Protein 1JG7 (pdb70)

GO terms:
  GO:0033821 DNA beta-glucosyltransferase activity (F, IDA)

Solvent-accessible surface area: 16099 Å² total; per-residue (Å²): 117,52,0,0,0,0,5,0,6,54,57,4,105,55,36,147,56,78,31,2,0,29,0,0,24,6,40,74,4,0,46,65,12,58,34,86,9,19,1,1,4,47,162,103,39,133,61,10,78,17,22,143,94,35,78,6,61,101,14,68,45,0,0,0,1,3,5,44,10,84,28,166,68,56,156,42,57,98,11,3,0,27,0,0,65,10,0,21,130,9,157,58,44,0,7,0,0,0,14,25,24,100,31,35,2,38,33,0,44,72,67,0,102,98,97,99,15,22,181,99,30,75,88,149,71,0,54,4,148,12,48,0,11,0,0,1,4,0,100,78,30,73,35,1,99,67,36,7,161,208,24,140,30,16,113,60,56,48,82,6,26,2,16,29,2,23,1,2,9,101,121,27,126,42,26,121,127,50,175,52,74,19,12,0,0,3,12,20,43,27,42,78,25,110,12,9,51,48,0,7,62,1,2,0,48,18,85,33,72,5,13,0,6,11,76,3,108,86,143,39,7,169,53,119,158,72,101,72,106,140,31,11,91,46,74,32,102,47,51,9,69,95,20,14,100,42,7,2,53,0,17,0,2,2,0,1,5,4,141,64,7,28,59,13,3,65,16,24,40,0,15,14,3,1,1,0,7,0,0,0,1,0,3,41,62,3,6,59,143,42,178,14,4,144,30,68,83,0,9,0,89,61,68,69,66,0,35,75,36,0,73,71,3,110,165,33,71,121,32,31,119,77,0,14,70,62,0,31,67,45,0,62,119,18,88,89,106,57,66,115,16,32,87,43,6,60,148,1,0,63,73

Radius of gyration: 20.92 Å; Cα contacts (8 Å, |Δi|>4): 669; chains: 1; bounding box: 44×54×53 Å

InterPro domains:
  IPR015281 DNA beta-glucosyltransferase, bacteriophage [PF09198] (1-166)

Secondary structure (DSSP, 8-state):
--EEEEESSS---SSSSHHHHHHHHHHHHHHHTT--EEEEESS--SSEEEGGGS-GGG-SEEEEE-------TTS--HHHHHHHHHHHH--S-EEEEE--TT-----SHHHHTTSTTGGG--HHHH---S-EEEEES-SS-HHHHHHTTT-SSEEEEEE--GGGHHHHSTT--PPPP----EEEEEE---GGGTTHHHHHHHHSS-SS-EEEESS--GGG---TTS--SS--EEEE---GGGHHHHHTTEEEEEE---GGGTTT---HHHHHHHTSSSEEEEEGGG-TT--S-S-GGGEE-SHHHHHHHHHHHHH-HHHHHHHHHHHHHHHHHHHTTHHHHHHHHHHHTT-

B-factor: mean 22.82, std 8.62, range [10.62, 59.97]

Sequence (351 aa):
MKIAIINMGNNVINFKTVPSSETIYLFKVISEMGLNVDIISLKNGVYTKSFDEVDVNDYDRLIVVNSSINFFGGKPNLAILSAQKFMAKYKSKIYYLFTDIRLPFSQSWPNVKNRPWAYLYTEEELLIKSPIKVISQGINLDIAKAAHKKVDNVIEFEYFPIEQYKIHMNDFQLSKPTKKTLDVIYGGSFRSGQRESKMVEFLFDTGLNIEFFGNAREKQFKNPKYPWTKAPVFTGKIPMNMVSEKNSQAIAALIIGDKNYNDNFITLRVWETMASDAVMLIDEEFDTKHRIINDARFYVNNRAELIDRVNELKHSDVLRKEMLSIQHDILNKTRAKKAEWQDAFKKAIDL

Organism: Enterobacteria phage T4 (NCBI:txid10665)

Structure (mmCIF, N/CA/C/O backbone):
data_1JG7
#
_entry.id   1JG7
#
_cell.length_a   69.922
_cell.length_b   102.922
_cell.length_c   54.872
_cell.angle_alpha   90.00
_cell.angle_beta   90.00
_cell.angle_gamma   90.00
#
_symmetry.space_group_name_H-M   'P 21 21 21'
#
loop_
_entity.id
_entity.type
_entity.pdbx_description
1 polymer 'DNA BETA-GLUCOSYLTRANSFERASE'
2 non-polymer 'MANGANESE (II) ION'
3 non-polymer "URIDINE-5'-DIPHOSPHATE"
4 water water
#
loop_
_atom_site.group_PDB
_atom_site.id
_atom_site.type_symbol
_atom_site.label_atom_id
_atom_site.label_alt_id
_atom_site.label_comp_id
_atom_site.label_asym_id
_atom_site.label_entity_id
_atom_site.label_seq_id
_atom_site.pdbx_PDB_ins_code
_atom_site.Cartn_x
_atom_site.Cartn_y
_atom_site.Cartn_z
_atom_site.occupancy
_atom_site.B_iso_or_equiv
_atom_site.auth_seq_id
_atom_site.auth_comp_id
_atom_site.auth_asym_id
_atom_site.auth_atom_id
_atom_site.pdbx_PDB_model_num
ATOM 1 N N . MET A 1 1 ? 27.435 23.951 35.259 1.00 33.31 1 MET A N 1
ATOM 2 C CA . MET A 1 1 ? 26.200 23.619 34.493 1.00 32.69 1 MET A CA 1
ATOM 3 C C . MET A 1 1 ? 26.522 22.752 33.280 1.00 30.95 1 MET A C 1
ATOM 4 O O . MET A 1 1 ? 27.256 23.169 32.385 1.00 30.93 1 MET A O 1
ATOM 9 N N . LYS A 1 2 ? 25.977 21.541 33.264 1.00 29.55 2 LYS A N 1
ATOM 10 C CA . LYS A 1 2 ? 26.201 20.620 32.156 1.00 29.02 2 LYS A CA 1
ATOM 11 C C . LYS A 1 2 ? 24.852 20.095 31.680 1.00 25.98 2 LYS A C 1
ATOM 12 O O . LYS A 1 2 ? 24.076 19.558 32.464 1.00 26.23 2 LYS A O 1
ATOM 18 N N . ILE A 1 3 ? 24.578 20.254 30.390 1.00 24.44 3 ILE A N 1
ATOM 19 C CA . ILE A 1 3 ? 23.306 19.828 29.822 1.00 22.20 3 ILE A CA 1
ATOM 20 C C . ILE A 1 3 ? 23.420 18.627 28.889 1.00 18.89 3 ILE A C 1
ATOM 21 O O . ILE A 1 3 ? 24.371 18.510 28.121 1.00 19.27 3 ILE A O 1
ATOM 26 N N . ALA A 1 4 ? 22.442 17.732 28.972 1.00 19.82 4 ALA A N 1
ATOM 27 C CA . ALA A 1 4 ? 22.408 16.558 28.112 1.00 19.77 4 ALA A CA 1
ATOM 28 C C . ALA A 1 4 ? 21.126 16.589 27.289 1.00 18.91 4 ALA A C 1
ATOM 29 O O . ALA A 1 4 ? 20.046 16.864 27.812 1.00 18.23 4 ALA A O 1
ATOM 31 N N . ILE A 1 5 ? 21.252 16.325 25.993 1.00 17.71 5 ILE A N 1
ATOM 32 C CA . ILE A 1 5 ? 20.093 16.286 25.118 1.00 17.31 5 ILE A CA 1
ATOM 33 C C . ILE A 1 5 ? 20.131 14.960 24.366 1.00 16.77 5 ILE A C 1
ATOM 34 O O . ILE A 1 5 ? 21.190 14.520 23.908 1.00 16.82 5 ILE A O 1
ATOM 39 N N . ILE A 1 6 ? 18.975 14.315 24.270 1.00 16.47 6 ILE A N 1
ATOM 40 C CA . ILE A 1 6 ? 18.866 13.035 23.582 1.00 16.64 6 ILE A CA 1
ATOM 41 C C . ILE A 1 6 ? 17.581 13.003 22.776 1.00 16.76 6 ILE A C 1
ATOM 42 O O . ILE A 1 6 ? 16.675 13.799 23.015 1.00 18.01 6 ILE A O 1
ATOM 47 N N . ASN A 1 7 ? 17.513 12.095 21.808 1.00 16.77 7 ASN A N 1
ATOM 48 C CA . ASN A 1 7 ? 16.302 11.924 21.017 1.00 15.21 7 ASN A CA 1
ATOM 49 C C . ASN A 1 7 ? 15.724 10.653 21.621 1.00 16.18 7 ASN A C 1
ATOM 50 O O . ASN A 1 7 ? 16.428 9.657 21.746 1.00 18.30 7 ASN A O 1
ATOM 55 N N . MET A 1 8 ? 14.454 10.682 22.005 1.00 15.60 8 MET A N 1
ATOM 56 C CA . MET A 1 8 ? 13.859 9.520 22.655 1.00 17.18 8 MET A CA 1
ATOM 57 C C . MET A 1 8 ? 13.648 8.258 21.828 1.00 17.52 8 MET A C 1
ATOM 58 O O . MET A 1 8 ? 13.462 7.182 22.399 1.00 17.84 8 MET A O 1
ATOM 63 N N . GLY A 1 9 ? 13.695 8.353 20.503 1.00 17.53 9 GLY A N 1
ATOM 64 C CA . GLY A 1 9 ? 13.464 7.151 19.720 1.00 17.06 9 GLY A CA 1
ATOM 65 C C . GLY A 1 9 ? 14.126 7.024 18.364 1.00 16.96 9 GLY A C 1
ATOM 66 O O . GLY A 1 9 ? 13.717 6.185 17.560 1.00 17.88 9 GLY A O 1
ATOM 67 N N . ASN A 1 10 ? 15.144 7.838 18.105 1.00 14.89 10 ASN A N 1
ATOM 68 C CA . ASN A 1 10 ? 15.849 7.790 16.830 1.00 15.10 10 ASN A CA 1
ATOM 69 C C . ASN A 1 10 ? 17.336 7.970 17.049 1.00 14.20 10 ASN A C 1
ATOM 70 O O . ASN A 1 10 ? 17.751 8.759 17.900 1.00 16.56 10 ASN A O 1
ATOM 75 N N . ASN A 1 11 ? 18.134 7.241 16.274 1.00 14.38 11 ASN A N 1
ATOM 76 C CA . ASN A 1 11 ? 19.581 7.350 16.367 1.00 14.29 11 ASN A CA 1
ATOM 77 C C . ASN A 1 11 ? 19.977 8.726 15.828 1.00 14.10 11 ASN A C 1
ATOM 78 O O . ASN A 1 11 ? 19.328 9.264 14.929 1.00 15.28 11 ASN A O 1
ATOM 83 N N . VAL A 1 12 ? 21.034 9.297 16.390 1.00 14.71 12 VAL A N 1
ATOM 84 C CA . VAL A 1 12 ? 21.501 10.606 15.959 1.00 13.84 12 VAL A CA 1
ATOM 85 C C . VAL A 1 12 ? 22.914 10.458 15.432 1.00 13.91 12 VAL A C 1
ATOM 86 O O . VAL A 1 12 ? 23.809 10.007 16.154 1.00 14.39 12 VAL A O 1
ATOM 90 N N . ILE A 1 13 ? 23.111 10.835 14.171 1.00 13.86 13 ILE A N 1
ATOM 91 C CA . ILE A 1 13 ? 24.425 10.735 13.551 1.00 14.35 13 ILE A CA 1
ATOM 92 C C . ILE A 1 13 ? 24.756 11.932 12.670 1.00 14.79 13 ILE A C 1
ATOM 93 O O . ILE A 1 13 ? 25.729 12.651 12.913 1.00 16.07 13 ILE A O 1
ATOM 98 N N . ASN A 1 14 ? 23.940 12.138 11.642 1.00 14.27 14 ASN A N 1
ATOM 99 C CA . ASN A 1 14 ? 24.170 13.216 10.697 1.00 14.31 14 ASN A CA 1
ATOM 100 C C . ASN A 1 14 ? 22.873 13.877 10.245 1.00 13.19 14 ASN A C 1
ATOM 101 O O . ASN A 1 14 ? 21.844 13.759 10.905 1.00 14.62 14 ASN A O 1
ATOM 106 N N . PHE A 1 15 ? 22.919 14.573 9.115 1.00 15.25 15 PHE A N 1
ATOM 107 C CA . PHE A 1 15 ? 21.735 15.259 8.626 1.00 15.56 15 PHE A CA 1
ATOM 108 C C . PHE A 1 15 ? 20.923 14.482 7.597 1.00 17.24 15 PHE A C 1
ATOM 109 O O . PHE A 1 15 ? 20.047 15.043 6.939 1.00 17.79 15 PHE A O 1
ATOM 117 N N . LYS A 1 16 ? 21.180 13.184 7.477 1.00 17.46 16 LYS A N 1
ATOM 118 C CA . LYS A 1 16 ? 20.443 12.377 6.514 1.00 19.62 16 LYS A CA 1
ATOM 119 C C . LYS A 1 16 ? 18.992 12.141 6.909 1.00 19.03 16 LYS A C 1
ATOM 120 O O . LYS A 1 16 ? 18.123 12.048 6.043 1.00 21.34 16 LYS A O 1
ATOM 126 N N . THR A 1 17 ? 18.723 12.043 8.207 1.00 16.90 17 THR A N 1
ATOM 127 C CA . THR A 1 17 ? 17.351 11.824 8.663 1.00 16.06 17 THR A CA 1
ATOM 128 C C . THR A 1 17 ? 16.844 13.038 9.429 1.00 14.45 17 THR A C 1
ATOM 129 O O . THR A 1 17 ? 17.617 13.750 10.063 1.00 15.46 17 THR A O 1
ATOM 133 N N . VAL A 1 18 ? 15.536 13.266 9.375 1.00 14.58 18 VAL A N 1
ATOM 134 C CA . VAL A 1 18 ? 14.945 14.414 10.045 1.00 14.13 18 VAL A CA 1
ATOM 135 C C . VAL A 1 18 ? 15.109 14.402 11.563 1.00 14.66 18 VAL A C 1
ATOM 136 O O . VAL A 1 18 ? 15.489 15.410 12.155 1.00 14.70 18 VAL A O 1
ATOM 140 N N . PRO A 1 19 ? 14.824 13.265 12.218 1.00 15.27 19 PRO A N 1
ATOM 141 C CA . PRO A 1 19 ? 14.984 13.259 13.676 1.00 14.66 19 PRO A CA 1
ATOM 142 C C . PRO A 1 19 ? 16.421 13.521 14.121 1.00 14.42 19 PRO A C 1
ATOM 143 O O . PRO A 1 19 ? 16.657 14.208 15.115 1.00 15.23 19 PRO A O 1
ATOM 147 N N . SER A 1 20 ? 17.380 12.969 13.385 1.00 12.77 20 SER A N 1
ATOM 148 C CA . SER A 1 20 ? 18.785 13.185 13.716 1.00 13.35 20 SER A CA 1
ATOM 149 C C . SER A 1 20 ? 19.124 14.660 13.505 1.00 13.34 20 SER A C 1
ATOM 150 O O . SER A 1 20 ? 19.746 15.292 14.359 1.00 14.43 20 SER A O 1
ATOM 153 N N . SER A 1 21 ? 18.716 15.202 12.360 1.00 13.05 21 SER A N 1
ATOM 154 C CA . SER A 1 21 ? 18.976 16.609 12.048 1.00 13.95 21 SER A CA 1
ATOM 155 C C . SER A 1 21 ? 18.415 17.572 13.090 1.00 13.16 21 SER A C 1
ATOM 156 O O . SER A 1 21 ? 19.117 18.478 13.551 1.00 12.50 21 SER A O 1
ATOM 159 N N . GLU A 1 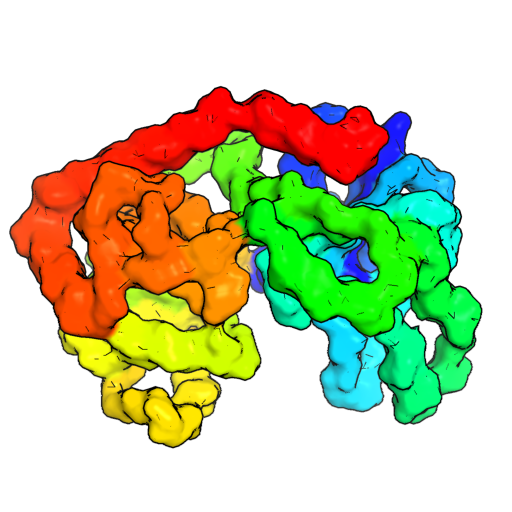22 ? 17.151 17.391 13.457 1.00 13.67 22 GLU A N 1
ATOM 160 C CA . GLU A 1 22 ? 16.550 18.287 14.434 1.00 15.14 22 GLU A CA 1
ATOM 161 C C . GLU A 1 22 ? 17.277 18.241 15.772 1.00 14.34 22 GLU A C 1
ATOM 162 O O . GLU A 1 22 ? 17.425 19.270 16.436 1.00 14.20 22 GLU A O 1
ATOM 168 N N . THR A 1 23 ? 17.746 17.060 16.159 1.00 13.32 23 THR A N 1
ATOM 169 C CA . THR A 1 23 ? 18.461 16.928 17.420 1.00 13.97 23 THR A CA 1
ATOM 170 C C . THR A 1 23 ? 19.789 17.680 17.358 1.00 13.38 23 THR A C 1
ATOM 171 O O . THR A 1 23 ? 20.172 18.356 18.311 1.00 13.36 23 THR A O 1
ATOM 175 N N . ILE A 1 24 ? 20.483 17.580 16.228 1.00 12.71 24 ILE A N 1
ATOM 176 C CA . ILE A 1 24 ? 21.761 18.266 16.078 1.00 14.16 24 ILE A CA 1
ATOM 177 C C . ILE A 1 24 ? 21.564 19.786 16.022 1.00 14.48 24 ILE A C 1
ATOM 178 O O . ILE A 1 24 ? 22.360 20.534 16.585 1.00 13.51 24 ILE A O 1
ATOM 183 N N . TYR A 1 25 ? 20.502 20.240 15.359 1.00 13.77 25 TYR A N 1
ATOM 184 C CA . TYR A 1 25 ? 20.226 21.680 15.283 1.00 13.99 25 TYR A CA 1
ATOM 185 C C . TYR A 1 25 ? 19.973 22.218 16.690 1.00 14.14 25 TYR A C 1
ATOM 186 O O . TYR A 1 25 ? 20.440 23.301 17.043 1.00 14.79 25 TYR A O 1
ATOM 195 N N . LEU A 1 26 ? 19.212 21.468 17.483 1.00 14.95 26 LEU A N 1
ATOM 196 C CA . LEU A 1 26 ? 18.904 21.881 18.849 1.00 14.60 26 LEU A CA 1
ATOM 197 C C . LEU A 1 26 ? 20.174 21.925 19.692 1.00 15.63 26 LEU A C 1
ATOM 198 O O . LEU A 1 26 ? 20.381 22.845 20.484 1.00 14.53 26 LEU A O 1
ATOM 203 N N . PHE A 1 27 ? 21.032 20.930 19.506 1.00 15.63 27 PHE A N 1
ATOM 204 C CA . PHE A 1 27 ? 22.304 20.871 20.213 1.00 16.39 27 PHE A CA 1
ATOM 205 C C . PHE A 1 27 ? 23.114 22.118 19.866 1.00 16.61 27 PHE A C 1
ATOM 206 O O . PHE A 1 27 ? 23.685 22.775 20.738 1.00 16.79 27 PHE A O 1
ATOM 214 N N . LYS A 1 28 ? 23.153 22.443 18.580 1.00 16.03 28 LYS A N 1
ATOM 215 C CA . LYS A 1 28 ? 23.898 23.605 18.121 1.00 15.72 28 LYS A CA 1
ATOM 216 C C . LYS A 1 28 ? 23.355 24.931 18.630 1.00 15.66 28 LYS A C 1
ATOM 217 O O . LYS A 1 28 ? 24.127 25.798 19.040 1.00 16.51 28 LYS A O 1
ATOM 223 N N . VAL A 1 29 ? 22.037 25.104 18.603 1.00 15.37 29 VAL A N 1
ATOM 224 C CA . VAL A 1 29 ? 21.465 26.371 19.044 1.00 17.72 29 VAL A CA 1
ATOM 225 C C . VAL A 1 29 ? 21.636 26.571 20.546 1.00 18.87 29 VAL A C 1
ATOM 226 O O . VAL A 1 29 ? 21.774 27.698 21.018 1.00 19.91 29 VAL A O 1
ATOM 230 N N . ILE A 1 30 ? 21.648 25.473 21.294 1.00 18.83 30 ILE A N 1
ATOM 231 C CA . ILE A 1 30 ? 21.828 25.554 22.739 1.00 20.70 30 ILE A CA 1
ATOM 232 C C . ILE A 1 30 ? 23.290 25.882 23.047 1.00 21.74 30 ILE A C 1
ATOM 233 O O . ILE A 1 30 ? 23.588 26.646 23.968 1.00 21.90 30 ILE A O 1
ATOM 238 N N . SER A 1 31 ? 24.200 25.307 22.268 1.00 21.81 31 SER A N 1
ATOM 239 C CA . SER A 1 31 ? 25.624 25.562 22.451 1.00 23.02 31 SER A CA 1
ATOM 240 C C . SER A 1 31 ? 25.926 27.017 22.102 1.00 24.14 31 SER A C 1
ATOM 241 O O . SER A 1 31 ? 26.797 27.641 22.706 1.00 25.26 31 SER A O 1
ATOM 244 N N . GLU A 1 32 ? 25.194 27.554 21.130 1.00 23.47 32 GLU A N 1
ATOM 245 C CA . GLU A 1 32 ? 25.402 28.934 20.697 1.00 24.08 32 GLU A CA 1
ATOM 246 C C . GLU A 1 32 ? 24.853 29.984 21.655 1.00 25.68 32 GLU A C 1
ATOM 247 O O . GLU A 1 32 ? 25.186 31.164 21.539 1.00 25.99 32 GLU A O 1
ATOM 253 N N . MET A 1 33 ? 24.017 29.575 22.604 1.00 26.64 33 MET A N 1
ATOM 254 C CA . MET A 1 33 ? 23.477 30.544 23.549 1.00 30.72 33 MET A CA 1
ATOM 255 C C . MET A 1 33 ? 24.195 30.489 24.894 1.00 32.44 33 MET A C 1
ATOM 256 O O . MET A 1 33 ? 23.625 30.827 25.935 1.00 33.59 33 MET A O 1
ATOM 261 N N . GLY A 1 34 ? 25.454 30.060 24.856 1.00 33.04 34 GLY A N 1
ATOM 262 C CA . GLY A 1 34 ? 26.261 29.990 26.060 1.00 34.33 34 GLY A CA 1
ATOM 263 C C . GLY A 1 34 ? 25.986 28.846 27.016 1.00 33.75 34 GLY A C 1
ATOM 264 O O . GLY A 1 34 ? 25.649 29.078 28.179 1.00 35.58 34 GLY A O 1
ATOM 265 N N . LEU A 1 35 ? 26.145 27.611 26.551 1.00 32.41 35 LEU A N 1
ATOM 266 C CA . LEU A 1 35 ? 25.913 26.456 27.413 1.00 30.62 35 LEU A CA 1
ATOM 267 C C . LEU A 1 35 ? 26.710 25.225 27.001 1.00 29.38 35 LEU A C 1
ATOM 268 O O . LEU A 1 35 ? 26.869 24.940 25.816 1.00 30.57 35 LEU A O 1
ATOM 273 N N . ASN A 1 36 ? 27.222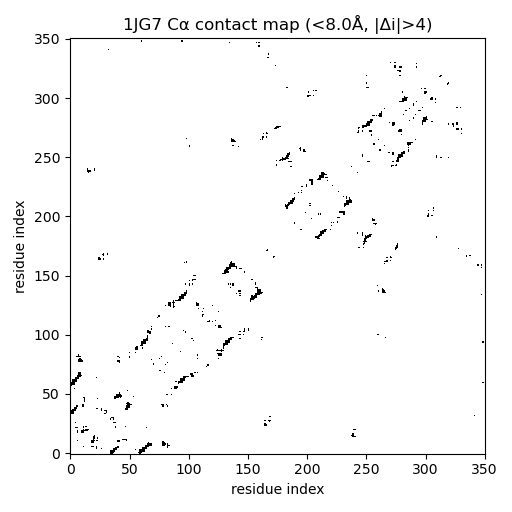 24.509 28.000 1.00 27.57 36 ASN A N 1
ATOM 274 C CA . ASN A 1 36 ? 27.992 23.289 27.778 1.00 24.97 36 ASN A CA 1
ATOM 275 C C . ASN A 1 36 ? 26.963 22.173 27.625 1.00 23.45 36 ASN A C 1
ATOM 276 O O . ASN A 1 36 ? 26.333 21.762 28.597 1.00 21.62 36 ASN A O 1
ATOM 281 N N . VAL A 1 37 ? 26.786 21.690 26.401 1.00 21.73 37 VAL A N 1
ATOM 282 C CA . VAL A 1 37 ? 25.804 20.644 26.138 1.00 21.15 37 VAL A CA 1
ATOM 283 C C . VAL A 1 37 ? 26.380 19.500 25.309 1.00 19.21 37 VAL A C 1
ATOM 284 O O . VAL A 1 37 ? 27.229 19.712 24.449 1.00 18.77 37 VAL A O 1
ATOM 288 N N . ASP A 1 38 ? 25.915 18.285 25.591 1.00 18.65 38 ASP A N 1
ATOM 289 C CA . ASP A 1 38 ? 26.342 17.092 24.864 1.00 18.73 38 ASP A CA 1
ATOM 290 C C . ASP A 1 38 ? 25.112 16.365 24.344 1.00 16.13 38 ASP A C 1
ATOM 291 O O . ASP A 1 38 ? 24.070 16.376 24.988 1.00 16.94 38 ASP A O 1
ATOM 296 N N . ILE A 1 39 ? 25.240 15.740 23.179 1.00 16.18 39 ILE A N 1
ATOM 297 C CA . ILE A 1 39 ? 24.161 14.920 22.646 1.00 14.72 39 ILE A CA 1
ATOM 298 C C . ILE A 1 39 ? 24.585 13.511 23.051 1.00 13.52 39 ILE A C 1
ATOM 299 O O . ILE A 1 39 ? 25.743 13.139 22.859 1.00 15.72 39 ILE A O 1
ATOM 304 N N . ILE A 1 40 ? 23.671 12.739 23.622 1.00 14.83 40 ILE A N 1
ATOM 305 C CA . ILE A 1 40 ? 23.993 11.367 23.995 1.00 15.70 40 ILE A CA 1
ATOM 306 C C . ILE A 1 40 ? 23.151 10.484 23.079 1.00 15.19 40 ILE A C 1
ATOM 307 O O . ILE A 1 40 ? 21.933 10.663 22.991 1.00 15.55 40 ILE A O 1
ATOM 312 N N . SER A 1 41 ? 23.799 9.546 22.392 1.00 14.63 41 SER A N 1
ATOM 313 C CA . SER A 1 41 ? 23.094 8.652 21.480 1.00 15.69 41 SER A CA 1
ATOM 314 C C . SER A 1 41 ? 23.694 7.252 21.566 1.00 15.97 41 SER A C 1
ATOM 315 O O . SER A 1 41 ? 24.413 6.944 22.514 1.00 16.40 41 SER A O 1
ATOM 318 N N . LEU A 1 42 ? 23.410 6.407 20.582 1.00 16.13 42 LEU A N 1
ATOM 319 C CA . LEU A 1 42 ? 23.907 5.034 20.608 1.00 16.67 42 LEU A CA 1
ATOM 320 C C . LEU A 1 42 ? 25.419 4.873 20.572 1.00 17.21 42 LEU A C 1
ATOM 321 O O . LEU A 1 42 ? 25.970 4.024 21.269 1.00 18.85 42 LEU A O 1
ATOM 326 N N . LYS A 1 43 ? 26.090 5.680 19.761 1.00 18.43 43 LYS A N 1
ATOM 327 C CA . LYS A 1 43 ? 27.539 5.580 19.652 1.00 20.26 43 LYS A CA 1
ATOM 328 C C . LYS A 1 43 ? 28.214 6.935 19.664 1.00 20.23 43 LYS A C 1
ATOM 329 O O . LYS A 1 43 ? 27.563 7.972 19.517 1.00 19.77 43 LYS A O 1
ATOM 335 N N . ASN A 1 44 ? 29.526 6.923 19.859 1.00 21.53 44 ASN A N 1
ATOM 336 C CA . ASN A 1 44 ? 30.288 8.159 19.851 1.00 22.65 44 ASN A CA 1
ATOM 337 C C . ASN A 1 44 ? 30.346 8.570 18.385 1.00 21.83 44 ASN A C 1
ATOM 338 O O . ASN A 1 44 ? 30.428 7.719 17.497 1.00 23.15 44 ASN A O 1
ATOM 343 N N . GLY A 1 45 ? 30.288 9.870 18.129 1.00 19.55 45 GLY A N 1
ATOM 344 C CA . GLY A 1 45 ? 30.337 10.343 16.761 1.00 18.95 45 GLY A CA 1
ATOM 345 C C . GLY A 1 45 ? 30.729 11.804 16.698 1.00 17.36 45 GLY A C 1
ATOM 346 O O . GLY A 1 45 ? 31.056 12.414 17.716 1.00 17.98 45 GLY A O 1
ATOM 347 N N . VAL A 1 46 ? 30.700 12.358 15.491 1.00 17.56 46 VAL A N 1
ATOM 348 C CA . VAL A 1 46 ? 31.037 13.756 15.269 1.00 15.20 46 VAL A CA 1
ATOM 349 C C . VAL A 1 46 ? 30.297 14.687 16.232 1.00 17.24 46 VAL A C 1
ATOM 350 O O . VAL A 1 46 ? 30.885 15.619 16.775 1.00 17.09 46 VAL A O 1
ATOM 354 N N . TYR A 1 47 ? 29.015 14.415 16.465 1.00 16.03 47 TYR A N 1
ATOM 355 C CA . TYR A 1 47 ? 28.198 15.261 17.330 1.00 15.89 47 TYR A CA 1
ATOM 356 C C . TYR A 1 47 ? 27.691 14.591 18.595 1.00 15.32 47 TYR A C 1
ATOM 357 O O . TYR A 1 47 ? 26.944 15.207 19.360 1.00 17.80 47 TYR A O 1
ATOM 366 N N . THR A 1 48 ? 28.103 13.354 18.842 1.00 15.41 48 THR A N 1
ATOM 367 C CA . THR A 1 48 ? 27.558 12.639 19.985 1.00 16.12 48 THR A CA 1
ATOM 368 C C . THR A 1 48 ? 28.499 11.838 20.871 1.00 14.69 48 THR A C 1
ATOM 369 O O . THR A 1 48 ? 29.612 11.482 20.485 1.00 16.39 48 THR A O 1
ATOM 373 N N . LYS A 1 49 ? 28.000 11.548 22.066 1.00 15.94 49 LYS A N 1
ATOM 374 C CA . LYS A 1 49 ? 28.686 10.711 23.040 1.00 17.77 49 LYS A CA 1
ATOM 375 C C . LYS A 1 49 ? 27.768 9.496 23.136 1.00 18.06 49 LYS A C 1
ATOM 376 O O . LYS A 1 49 ? 26.584 9.589 22.806 1.00 19.05 49 LYS A O 1
ATOM 382 N N . SER A 1 50 ? 28.305 8.366 23.579 1.00 18.78 50 SER A N 1
ATOM 383 C CA . SER A 1 50 ? 27.521 7.137 23.692 1.00 20.74 50 SER A CA 1
ATOM 384 C C . SER A 1 50 ? 26.860 6.974 25.061 1.00 21.46 50 SER A C 1
ATOM 385 O O . SER A 1 50 ? 27.414 7.387 26.078 1.00 22.77 50 SER A O 1
ATOM 388 N N . PHE A 1 51 ? 25.674 6.371 25.077 1.00 20.24 51 PHE A N 1
ATOM 389 C CA . PHE A 1 51 ? 24.946 6.137 26.323 1.00 21.58 51 PHE A CA 1
ATOM 390 C C . PHE A 1 51 ? 25.812 5.359 27.310 1.00 25.63 51 PHE A C 1
ATOM 391 O O . PHE A 1 51 ? 25.780 5.613 28.514 1.00 25.48 51 PHE A O 1
ATOM 399 N N . ASP A 1 52 ? 26.584 4.409 26.793 1.00 28.49 52 ASP A N 1
ATOM 400 C CA . ASP A 1 52 ? 27.427 3.575 27.641 1.00 32.06 52 ASP A CA 1
ATOM 401 C C . ASP A 1 52 ? 28.768 4.166 28.063 1.00 32.97 52 ASP A C 1
ATOM 402 O O . ASP A 1 52 ? 29.525 3.520 28.788 1.00 34.41 52 ASP A O 1
ATOM 407 N N . GLU A 1 53 ? 29.069 5.385 27.630 1.00 32.33 53 GLU A N 1
ATOM 408 C CA . GLU A 1 53 ? 30.338 6.000 28.009 1.00 32.77 53 GLU A CA 1
ATOM 409 C C . GLU A 1 53 ? 30.146 7.137 29.003 1.00 31.64 53 GLU A C 1
ATOM 410 O O . GLU A 1 53 ? 31.119 7.684 29.524 1.00 31.42 53 GLU A O 1
ATOM 416 N N . VAL A 1 54 ? 28.894 7.500 29.266 1.00 29.65 54 VAL A N 1
ATOM 417 C CA . VAL A 1 54 ? 28.622 8.585 30.200 1.00 28.84 54 VAL A CA 1
ATOM 418 C C . VAL A 1 54 ? 27.693 8.183 31.338 1.00 27.84 54 VAL A C 1
ATOM 419 O O . VAL A 1 54 ? 26.994 7.174 31.264 1.00 28.94 54 VAL A O 1
ATOM 423 N N . ASP A 1 55 ? 27.706 8.988 32.394 1.00 27.16 55 ASP A N 1
ATOM 424 C CA . ASP A 1 55 ? 26.856 8.774 33.558 1.00 27.33 55 ASP A CA 1
ATOM 425 C C . ASP A 1 55 ? 25.812 9.875 33.459 1.00 26.39 55 ASP A C 1
ATOM 426 O O . ASP A 1 55 ? 26.148 11.052 33.541 1.00 24.43 55 ASP A O 1
ATOM 431 N N . VAL A 1 56 ? 24.551 9.501 33.282 1.00 26.90 56 VAL A N 1
ATOM 432 C CA . VAL A 1 56 ? 23.495 10.494 33.136 1.00 28.50 56 VAL A CA 1
ATOM 433 C C . VAL A 1 56 ? 23.445 11.503 34.278 1.00 28.87 56 VAL A C 1
ATOM 434 O O . VAL A 1 56 ? 23.026 12.643 34.087 1.00 29.37 56 VAL A O 1
ATOM 438 N N . ASN A 1 57 ? 23.888 11.098 35.462 1.00 28.67 57 ASN A N 1
ATOM 439 C CA . ASN A 1 57 ? 23.852 12.003 36.599 1.00 29.56 57 ASN A CA 1
ATOM 440 C C . ASN A 1 57 ? 24.998 13.007 36.644 1.00 27.98 57 ASN A C 1
ATOM 441 O O . ASN A 1 57 ? 25.135 13.768 37.602 1.00 27.38 57 ASN A O 1
ATOM 446 N N . ASP A 1 58 ? 25.815 13.013 35.598 1.00 27.36 58 ASP A N 1
ATOM 447 C CA . ASP A 1 58 ? 26.903 13.975 35.506 1.00 27.97 58 ASP A CA 1
ATOM 448 C C . ASP A 1 58 ? 26.291 15.260 34.950 1.00 28.04 58 ASP A C 1
ATOM 449 O O . ASP A 1 58 ? 26.923 16.315 34.943 1.00 29.24 58 ASP A O 1
ATOM 454 N N . TYR A 1 59 ? 25.046 15.157 34.492 1.00 26.57 59 TYR A N 1
ATOM 455 C CA . TYR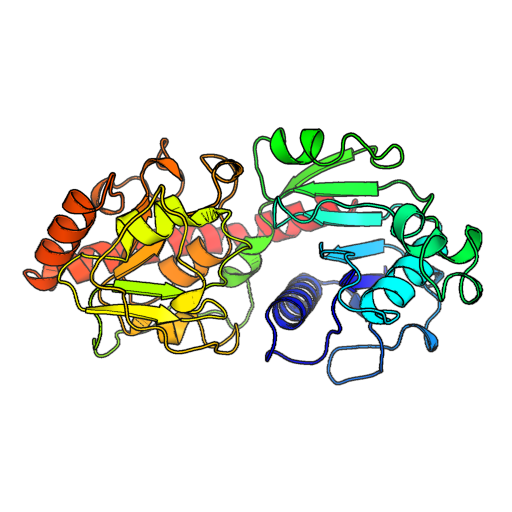 A 1 59 ? 24.330 16.293 33.921 1.00 26.89 59 TYR A CA 1
ATOM 456 C C . TYR A 1 59 ? 23.335 16.917 34.896 1.00 27.66 59 TYR A C 1
ATOM 457 O O . TYR A 1 59 ? 22.731 16.225 35.715 1.00 26.83 59 TYR A O 1
ATOM 466 N N . ASP A 1 60 ? 23.170 18.233 34.792 1.00 28.08 60 ASP A N 1
ATOM 467 C CA . ASP A 1 60 ? 22.265 18.980 35.657 1.00 28.51 60 ASP A CA 1
ATOM 468 C C . ASP A 1 60 ? 20.883 19.157 35.033 1.00 27.38 60 ASP A C 1
ATOM 469 O O . ASP A 1 60 ? 19.903 19.425 35.728 1.00 26.95 60 ASP A O 1
ATOM 474 N N . ARG A 1 61 ? 20.815 19.016 33.713 1.00 25.16 61 ARG A N 1
ATOM 475 C CA . ARG A 1 61 ? 19.556 19.142 32.992 1.00 24.54 61 ARG A CA 1
ATOM 476 C C . ARG A 1 61 ? 19.516 18.065 31.918 1.00 22.51 61 ARG A C 1
ATOM 477 O O . ARG A 1 61 ? 20.530 17.795 31.272 1.00 23.99 61 ARG A O 1
ATOM 485 N N . LEU A 1 62 ? 18.353 17.444 31.749 1.00 21.89 62 LEU A N 1
ATOM 486 C CA . LEU A 1 62 ? 18.165 16.412 30.735 1.00 22.25 62 LEU A CA 1
ATOM 487 C C . LEU A 1 62 ? 17.033 16.832 29.810 1.00 18.91 62 LEU A C 1
ATOM 488 O O . LEU A 1 62 ? 15.874 16.916 30.222 1.00 18.84 62 LEU A O 1
ATOM 493 N N . ILE A 1 63 ? 17.384 17.106 28.559 1.00 18.75 63 ILE A N 1
ATOM 494 C CA . ILE A 1 63 ? 16.419 17.527 27.555 1.00 17.26 63 ILE A CA 1
ATOM 495 C C . ILE A 1 63 ? 16.170 16.368 26.594 1.00 16.38 63 ILE A C 1
ATOM 496 O O . ILE A 1 63 ? 17.111 15.746 26.111 1.00 15.74 63 ILE A O 1
ATOM 501 N N . VAL A 1 64 ? 14.900 16.098 26.317 1.00 16.50 64 VAL A N 1
ATOM 502 C CA . VAL A 1 64 ? 14.517 14.994 25.441 1.00 16.81 64 VAL A CA 1
ATOM 503 C C . VAL A 1 64 ? 13.670 15.448 24.248 1.00 16.69 64 VAL A C 1
ATOM 504 O O . VAL A 1 64 ? 12.611 16.053 24.421 1.00 17.92 64 VAL A O 1
ATOM 508 N N . VAL A 1 65 ? 14.142 15.151 23.039 1.00 16.10 65 VAL A N 1
ATOM 509 C CA . VAL A 1 65 ? 13.411 15.517 21.824 1.00 16.02 65 VAL A CA 1
ATOM 510 C C . VAL A 1 65 ? 12.326 14.466 21.607 1.00 16.67 65 VAL A C 1
ATOM 511 O O . VAL A 1 65 ? 12.610 13.270 21.607 1.00 17.04 65 VAL A O 1
ATOM 515 N N . ASN A 1 66 ? 11.085 14.902 21.421 1.00 16.08 66 ASN A N 1
ATOM 516 C CA . ASN A 1 66 ? 10.008 13.939 21.247 1.00 18.08 66 ASN A CA 1
ATOM 517 C C . ASN A 1 66 ? 10.218 12.977 20.092 1.00 18.71 66 ASN A C 1
ATOM 518 O O . ASN A 1 66 ? 10.891 13.287 19.109 1.00 17.36 66 ASN A O 1
ATOM 523 N N . SER A 1 67 ? 9.663 11.782 20.245 1.00 17.95 67 SER A N 1
ATOM 524 C CA . SER A 1 67 ? 9.766 10.754 19.225 1.00 19.09 67 SER A CA 1
ATOM 525 C C . SER A 1 67 ? 8.737 9.680 19.501 1.00 18.74 67 SER A C 1
ATOM 526 O O . SER A 1 67 ? 8.199 9.591 20.606 1.00 18.70 67 SER A O 1
ATOM 529 N N . SER A 1 68 ? 8.458 8.876 18.485 1.00 19.83 68 SER A N 1
ATOM 530 C CA . SER A 1 68 ? 7.525 7.775 18.635 1.00 21.27 68 SER A CA 1
ATOM 531 C C . SER A 1 68 ? 8.293 6.670 19.343 1.00 22.90 68 SER A C 1
ATOM 532 O O . SER A 1 68 ? 9.519 6.593 19.235 1.00 22.39 68 SER A O 1
ATOM 535 N N . ILE A 1 69 ? 7.581 5.825 20.077 1.00 24.31 69 ILE A N 1
ATOM 536 C CA . ILE A 1 69 ? 8.224 4.714 20.766 1.00 26.39 69 ILE A CA 1
ATOM 537 C C . ILE A 1 69 ? 7.591 3.406 20.318 1.00 27.42 69 ILE A C 1
ATOM 538 O O . ILE A 1 69 ? 7.581 2.418 21.056 1.00 27.46 69 ILE A O 1
ATOM 543 N N . ASN A 1 70 ? 7.060 3.408 19.100 1.00 28.09 70 ASN A N 1
ATOM 544 C CA . ASN A 1 70 ? 6.431 2.221 18.542 1.00 28.75 70 ASN A CA 1
ATOM 545 C C . ASN A 1 70 ? 7.483 1.262 18.010 1.00 29.44 70 ASN A C 1
ATOM 546 O O . ASN A 1 70 ? 8.419 1.663 17.315 1.00 28.56 70 ASN A O 1
ATOM 551 N N . PHE A 1 71 ? 7.327 -0.011 18.347 1.00 29.84 71 PHE A N 1
ATOM 552 C CA . PHE A 1 71 ? 8.257 -1.032 17.900 1.00 32.88 71 PHE A CA 1
ATOM 553 C C . PHE A 1 71 ? 7.720 -1.711 16.652 1.00 36.82 71 PHE A C 1
ATOM 554 O O . PHE A 1 71 ? 6.872 -2.598 16.725 1.00 38.09 71 PHE A O 1
ATOM 562 N N . PHE A 1 72 ? 8.213 -1.272 15.501 1.00 41.11 72 PHE A N 1
ATOM 563 C CA . PHE A 1 72 ? 7.787 -1.837 14.232 1.00 44.78 72 PHE A CA 1
ATOM 564 C C . PHE A 1 72 ? 8.512 -3.155 14.015 1.00 45.96 72 PHE A C 1
ATOM 565 O O . PHE A 1 72 ? 9.632 -3.344 14.492 1.00 46.92 72 PHE A O 1
ATOM 573 N N . GLY A 1 73 ? 7.870 -4.071 13.299 1.00 47.20 73 GLY A N 1
ATOM 574 C CA . GLY A 1 73 ? 8.481 -5.364 13.068 1.00 47.93 73 GLY A CA 1
ATOM 575 C C . GLY A 1 73 ? 8.627 -6.076 14.399 1.00 48.34 73 GLY A C 1
ATOM 576 O O . GLY A 1 73 ? 8.031 -5.663 15.396 1.00 48.29 73 GLY A O 1
ATOM 577 N N . GLY A 1 74 ? 9.420 -7.142 14.424 1.00 48.24 74 GLY A N 1
ATOM 578 C CA . GLY A 1 74 ? 9.610 -7.882 15.657 1.00 47.87 74 GLY A CA 1
ATOM 579 C C . GLY A 1 74 ? 11.034 -7.817 16.172 1.00 47.32 74 GLY A C 1
ATOM 580 O O . GLY A 1 74 ? 11.681 -8.850 16.347 1.00 48.27 74 GLY A O 1
ATOM 581 N N . LYS A 1 75 ? 11.525 -6.606 16.419 1.00 45.55 75 LYS A N 1
ATOM 582 C CA . LYS A 1 75 ? 12.884 -6.429 16.916 1.00 43.53 75 LYS A CA 1
ATOM 583 C C . LYS A 1 75 ? 13.011 -5.288 17.920 1.00 40.15 75 LYS A C 1
ATOM 584 O O . LYS A 1 75 ? 12.257 -4.312 17.877 1.00 38.53 75 LYS A O 1
ATOM 590 N N . PRO A 1 76 ? 13.969 -5.409 18.850 1.00 37.32 76 PRO A N 1
ATOM 591 C CA . PRO A 1 76 ? 14.206 -4.385 19.870 1.00 34.15 76 PRO A CA 1
ATOM 592 C C . PRO A 1 76 ? 14.880 -3.160 19.253 1.00 31.49 76 PRO A C 1
ATOM 593 O O . PRO A 1 76 ? 16.017 -3.241 18.782 1.00 32.57 76 PRO A O 1
ATOM 597 N N . ASN A 1 77 ? 14.175 -2.035 19.244 1.00 26.50 77 ASN A N 1
ATOM 598 C CA . ASN A 1 77 ? 14.725 -0.799 18.699 1.00 24.59 77 ASN A CA 1
ATOM 599 C C . ASN A 1 77 ? 15.602 -0.197 19.792 1.00 21.67 77 ASN A C 1
ATOM 600 O O . ASN A 1 77 ? 15.097 0.366 20.766 1.00 19.76 77 ASN A O 1
ATOM 605 N N . LEU A 1 78 ? 16.915 -0.325 19.635 1.00 20.20 78 LEU A N 1
ATOM 606 C CA . LEU A 1 78 ? 17.841 0.185 20.636 1.00 19.66 78 LEU A CA 1
ATOM 607 C C . LEU A 1 78 ? 17.784 1.693 20.836 1.00 18.83 78 LEU A C 1
ATOM 608 O O . LEU A 1 78 ? 18.085 2.183 21.920 1.00 17.79 78 LEU A O 1
ATOM 613 N N . ALA A 1 79 ? 17.405 2.436 19.801 1.00 18.00 79 ALA A N 1
ATOM 614 C CA . ALA A 1 79 ? 17.320 3.884 19.941 1.00 17.60 79 ALA A CA 1
ATOM 615 C C . ALA A 1 79 ? 16.261 4.239 20.984 1.00 17.72 79 ALA A C 1
ATOM 616 O O . ALA A 1 79 ? 16.441 5.157 21.782 1.00 19.23 79 ALA A O 1
ATOM 618 N N . ILE A 1 80 ? 15.157 3.502 20.985 1.00 16.30 80 ILE A N 1
ATOM 619 C CA . ILE A 1 80 ? 14.088 3.746 21.946 1.00 15.58 80 ILE A CA 1
ATOM 620 C C . ILE A 1 80 ? 14.447 3.203 23.328 1.00 16.30 80 ILE A C 1
ATOM 621 O O . ILE A 1 80 ? 14.343 3.904 24.333 1.00 14.48 80 ILE A O 1
ATOM 626 N N . LEU A 1 81 ? 14.863 1.943 23.365 1.00 16.00 81 LEU A N 1
ATOM 627 C CA . LEU A 1 81 ? 15.194 1.286 24.623 1.00 16.61 81 LEU A CA 1
ATOM 628 C C . LEU A 1 81 ? 16.345 1.928 25.393 1.00 16.17 81 LEU A C 1
ATOM 629 O O . LEU A 1 81 ? 16.258 2.119 26.605 1.00 17.98 81 LEU A O 1
ATOM 634 N N . SER A 1 82 ? 17.423 2.263 24.694 1.00 16.68 82 SER A N 1
ATOM 635 C CA . SER A 1 82 ? 18.569 2.873 25.359 1.00 17.07 82 SER A CA 1
ATOM 636 C C . SER A 1 82 ? 18.236 4.260 25.896 1.00 16.14 82 SER A C 1
ATOM 637 O O . SER A 1 82 ? 18.705 4.649 26.961 1.00 16.85 82 SER A O 1
ATOM 640 N N . ALA A 1 83 ? 17.421 5.007 25.160 1.00 16.30 83 ALA A N 1
ATOM 641 C CA . ALA A 1 83 ? 17.039 6.341 25.598 1.00 15.84 83 ALA A CA 1
ATOM 642 C C . ALA A 1 83 ? 16.162 6.279 26.844 1.00 16.79 83 ALA A C 1
ATOM 643 O O . ALA A 1 83 ? 16.342 7.058 27.779 1.00 16.94 83 ALA A O 1
ATOM 645 N N . GLN A 1 84 ? 15.210 5.352 26.869 1.00 16.83 84 GLN A N 1
ATOM 646 C CA . GLN A 1 84 ? 14.340 5.263 28.033 1.00 17.91 84 GLN A CA 1
ATOM 647 C C . GLN A 1 84 ? 15.082 4.713 29.251 1.00 18.43 84 GLN A C 1
ATOM 648 O O . GLN A 1 84 ? 14.767 5.069 30.387 1.00 18.67 84 GLN A O 1
ATOM 654 N N . LYS A 1 85 ? 16.079 3.867 29.016 1.00 17.98 85 LYS A N 1
ATOM 655 C CA . LYS A 1 85 ? 16.876 3.327 30.114 1.00 20.26 85 LYS A CA 1
ATOM 656 C C . LYS A 1 85 ? 17.685 4.475 30.710 1.00 21.32 85 LYS A C 1
ATOM 657 O O . LYS A 1 85 ? 17.848 4.578 31.924 1.00 21.46 85 LYS A O 1
ATOM 663 N N . PHE A 1 86 ? 18.191 5.334 29.831 1.00 21.26 86 PHE A N 1
ATOM 664 C CA . PHE A 1 86 ? 18.990 6.487 30.235 1.00 21.51 86 PHE A CA 1
ATOM 665 C C . PHE A 1 86 ? 18.113 7.430 31.058 1.00 22.60 86 PHE A C 1
ATOM 666 O O . PHE A 1 86 ? 18.521 7.919 32.110 1.00 22.63 86 PHE A O 1
ATOM 674 N N . MET A 1 87 ? 16.904 7.677 30.565 1.00 21.10 87 MET A N 1
ATOM 675 C CA . MET A 1 87 ? 15.953 8.549 31.237 1.00 22.06 87 MET A CA 1
ATOM 676 C C . MET A 1 87 ? 15.542 7.982 32.597 1.00 23.49 87 MET A C 1
ATOM 677 O O . MET A 1 87 ? 15.400 8.722 33.566 1.00 25.29 87 MET A O 1
ATOM 682 N N . ALA A 1 88 ? 15.355 6.668 32.657 1.00 22.73 88 ALA A N 1
ATOM 683 C CA . ALA A 1 88 ? 14.948 6.010 33.894 1.00 24.10 88 ALA A CA 1
ATOM 684 C C . ALA A 1 88 ? 15.984 6.137 35.008 1.00 24.51 88 ALA A C 1
ATOM 685 O O . ALA A 1 88 ? 15.632 6.138 36.188 1.00 25.77 88 ALA A O 1
ATOM 687 N N . LYS A 1 89 ? 17.257 6.244 34.634 1.00 24.88 89 LYS A N 1
ATOM 688 C CA . LYS A 1 89 ? 18.338 6.370 35.609 1.00 25.80 89 LYS A CA 1
ATOM 689 C C . LYS A 1 89 ? 18.520 7.803 36.103 1.00 26.37 89 LYS A C 1
ATOM 690 O O . LYS A 1 89 ? 19.135 8.032 37.145 1.00 25.57 89 LYS A O 1
ATOM 696 N N . TYR A 1 90 ? 17.998 8.766 35.350 1.00 25.02 90 TYR A N 1
ATOM 697 C CA . TYR A 1 90 ? 18.126 10.172 35.722 1.00 27.02 90 TYR A CA 1
ATOM 698 C C . TYR A 1 90 ? 17.297 10.469 36.971 1.00 29.27 90 TYR A C 1
ATOM 699 O O . TYR A 1 90 ? 16.158 10.024 37.089 1.00 30.63 90 TYR A O 1
ATOM 708 N N . LYS A 1 91 ? 17.873 11.231 37.896 1.00 31.84 91 LYS A N 1
ATOM 709 C CA . LYS A 1 91 ? 17.200 11.560 39.150 1.00 34.75 91 LYS A CA 1
ATOM 710 C C . LYS A 1 91 ? 16.332 12.816 39.095 1.00 35.33 91 LYS A C 1
ATOM 711 O O . LYS A 1 91 ? 15.264 12.868 39.709 1.00 36.31 91 LYS A O 1
ATOM 717 N N . SER A 1 92 ? 16.796 13.828 38.368 1.00 33.49 92 SER A N 1
ATOM 718 C CA . SER A 1 92 ? 16.079 15.096 38.277 1.00 32.90 92 SER A CA 1
ATOM 719 C C . SER A 1 92 ? 14.963 15.169 37.239 1.00 31.20 92 SER A C 1
ATOM 720 O O . SER A 1 92 ? 14.634 14.186 36.576 1.00 30.86 92 SER A O 1
ATOM 723 N N . LYS A 1 93 ? 14.388 16.361 37.115 1.00 29.31 93 LYS A N 1
ATOM 724 C CA . LYS A 1 93 ? 13.297 16.615 36.187 1.00 27.51 93 LYS A CA 1
ATOM 725 C C . LYS A 1 93 ? 13.759 16.524 34.737 1.00 25.18 93 LYS A C 1
ATOM 726 O O . LYS A 1 93 ? 14.868 16.937 34.395 1.00 26.20 93 LYS A O 1
ATOM 732 N N . ILE A 1 94 ? 12.898 15.969 33.892 1.00 23.59 94 ILE A N 1
ATOM 733 C CA . ILE A 1 94 ? 13.199 15.807 32.473 1.00 22.22 94 ILE A CA 1
ATOM 734 C C . ILE A 1 94 ? 12.389 16.809 31.654 1.00 21.83 94 ILE A C 1
ATOM 735 O O . ILE A 1 94 ? 11.182 16.945 31.843 1.00 22.28 94 ILE A O 1
ATOM 740 N N . TYR A 1 95 ? 13.065 17.508 30.746 1.00 21.75 95 TYR A N 1
ATOM 741 C CA . TYR A 1 95 ? 12.421 18.499 29.891 1.00 21.81 95 TYR A CA 1
ATOM 742 C C . TYR A 1 95 ? 12.137 17.861 28.537 1.00 19.94 95 TYR A C 1
ATOM 743 O O . TYR A 1 95 ? 13.058 17.525 27.795 1.00 21.96 95 TYR A O 1
ATOM 752 N N . TYR A 1 96 ? 10.856 17.691 28.232 1.00 19.20 96 TYR A N 1
ATOM 753 C CA . TYR A 1 96 ? 10.428 17.057 26.988 1.00 19.76 96 TYR A CA 1
ATOM 754 C C . TYR A 1 96 ? 10.013 18.085 25.940 1.00 18.86 96 TYR A C 1
ATOM 755 O O . TYR A 1 96 ? 9.032 18.804 26.129 1.00 19.49 96 TYR A O 1
ATOM 764 N N . LEU A 1 97 ? 10.756 18.146 24.836 1.00 18.72 97 LEU A N 1
ATOM 765 C CA . LEU A 1 97 ? 10.444 19.082 23.757 1.00 18.56 97 LEU A CA 1
ATOM 766 C C . LEU A 1 97 ? 9.348 18.483 22.881 1.00 17.30 97 LEU A C 1
ATOM 767 O O . LEU A 1 97 ? 9.567 17.501 22.167 1.00 17.18 97 LEU A O 1
ATOM 772 N N . PHE A 1 98 ? 8.166 19.087 22.951 1.00 18.07 98 PHE A N 1
ATOM 773 C CA . PHE A 1 98 ? 6.990 18.632 22.218 1.00 17.58 98 PHE A CA 1
ATOM 774 C C . PHE A 1 98 ? 6.774 19.494 20.973 1.00 17.65 98 PHE A C 1
ATOM 775 O O . PHE A 1 98 ? 6.150 20.555 21.047 1.00 18.30 98 PHE A O 1
ATOM 783 N N . THR A 1 99 ? 7.288 19.026 19.836 1.00 17.52 99 THR A N 1
ATOM 784 C CA . THR A 1 99 ? 7.178 19.753 18.569 1.00 17.24 99 THR A CA 1
ATOM 785 C C . THR A 1 99 ? 6.209 19.111 17.571 1.00 17.69 99 THR A C 1
ATOM 786 O O . THR A 1 99 ? 5.848 19.724 16.563 1.00 18.50 99 THR A O 1
ATOM 790 N N . ASP A 1 100 ? 5.796 17.877 17.849 1.00 16.35 100 ASP A N 1
ATOM 791 C CA . ASP A 1 100 ? 4.887 17.142 16.971 1.00 19.27 100 ASP A CA 1
ATOM 792 C C . ASP A 1 100 ? 3.772 16.557 17.832 1.00 20.35 100 ASP A C 1
ATOM 793 O O . ASP A 1 100 ? 4.039 15.755 18.726 1.00 19.17 100 ASP A O 1
ATOM 798 N N . ILE A 1 101 ? 2.533 16.967 17.565 1.00 20.18 101 ILE A N 1
ATOM 799 C CA . ILE A 1 101 ? 1.379 16.507 18.342 1.00 23.47 101 ILE A CA 1
ATOM 800 C C . ILE A 1 101 ? 1.187 14.999 18.392 1.00 23.91 101 ILE A C 1
ATOM 801 O O . ILE A 1 101 ? 0.512 14.492 19.288 1.00 26.43 101 ILE A O 1
ATOM 806 N N . ARG A 1 102 ? 1.765 14.281 17.437 1.00 22.61 102 ARG A N 1
ATOM 807 C CA . ARG A 1 102 ? 1.616 12.832 17.404 1.00 23.31 102 ARG A CA 1
ATOM 808 C C . ARG A 1 102 ? 2.631 12.113 18.280 1.00 22.84 102 ARG A C 1
ATOM 809 O O . ARG A 1 102 ? 2.539 10.898 18.462 1.00 23.25 102 ARG A O 1
ATOM 817 N N . LEU A 1 103 ? 3.579 12.860 18.841 1.00 21.07 103 LEU A N 1
ATOM 818 C CA . LEU A 1 103 ? 4.635 12.257 19.648 1.00 20.91 103 LEU A CA 1
ATOM 819 C C . LEU A 1 103 ? 4.697 12.663 21.120 1.00 19.36 103 LEU A C 1
ATOM 820 O O . LEU A 1 103 ? 5.730 13.127 21.598 1.00 19.01 103 LEU A O 1
ATOM 825 N N . PRO A 1 104 ? 3.597 12.483 21.864 1.00 21.20 104 PRO A N 1
ATOM 826 C CA . PRO A 1 104 ? 3.637 12.860 23.277 1.00 19.97 104 PRO A CA 1
ATOM 827 C C . PRO A 1 104 ? 4.495 11.871 24.058 1.00 20.92 104 PRO A C 1
ATOM 828 O O . PRO A 1 104 ? 4.716 10.744 23.609 1.00 21.15 104 PRO A O 1
ATOM 832 N N . PHE A 1 105 ? 4.985 12.287 25.218 1.00 21.11 105 PHE A N 1
ATOM 833 C CA . PHE A 1 105 ? 5.790 11.387 26.031 1.00 23.59 105 PHE A CA 1
ATOM 834 C C . PHE A 1 105 ? 4.923 10.221 26.490 1.00 25.70 105 PHE A C 1
ATOM 835 O O . PHE A 1 105 ? 3.737 10.387 26.775 1.00 27.05 105 PHE A O 1
ATOM 843 N N . SER A 1 106 ? 5.529 9.043 26.567 1.00 27.05 106 SER A N 1
ATOM 844 C CA . SER A 1 106 ? 4.831 7.847 27.017 1.00 28.89 106 SER A CA 1
ATOM 845 C C . SER A 1 106 ? 5.857 6.790 27.407 1.00 28.40 106 SER A C 1
ATOM 846 O O . SER A 1 106 ? 7.001 6.820 26.948 1.00 28.08 106 SER A O 1
ATOM 849 N N . GLN A 1 107 ? 5.444 5.864 28.265 1.00 28.06 107 GLN A N 1
ATOM 850 C CA . GLN A 1 107 ? 6.328 4.798 28.728 1.00 26.33 107 GLN A CA 1
ATOM 851 C C . GLN A 1 107 ? 6.371 3.673 27.704 1.00 25.13 107 GLN A C 1
ATOM 852 O O . GLN A 1 107 ? 5.349 3.317 27.114 1.00 25.92 107 GLN A O 1
ATOM 858 N N . SER A 1 108 ? 7.553 3.104 27.495 1.00 23.27 108 SER A N 1
ATOM 859 C CA . SER A 1 108 ? 7.693 2.014 26.544 1.00 23.19 108 SER A CA 1
ATOM 860 C C . SER A 1 108 ? 7.390 0.675 27.208 1.00 23.32 108 SER A C 1
ATOM 861 O O . SER A 1 108 ? 7.045 -0.293 26.535 1.00 23.35 108 SER A O 1
ATOM 864 N N . TRP A 1 109 ? 7.504 0.624 28.532 1.00 24.57 109 TRP A N 1
ATOM 865 C CA . TRP A 1 109 ? 7.262 -0.622 29.255 1.00 25.58 109 TRP A CA 1
ATOM 866 C C . TRP A 1 109 ? 5.955 -1.329 28.900 1.00 26.47 109 TRP A C 1
ATOM 867 O O . TRP A 1 109 ? 5.957 -2.528 28.633 1.00 26.47 109 TRP A O 1
ATOM 878 N N . PRO A 1 110 ? 4.822 -0.603 28.900 1.00 28.16 110 PRO A N 1
ATOM 879 C CA . PRO A 1 110 ? 3.535 -1.223 28.569 1.00 29.97 110 PRO A CA 1
ATOM 880 C C . PRO A 1 110 ? 3.591 -2.057 27.293 1.00 30.79 110 PRO A C 1
ATOM 881 O O . PRO A 1 110 ? 2.931 -3.092 27.187 1.00 31.80 110 PRO A O 1
ATOM 885 N N . ASN A 1 111 ? 4.384 -1.601 26.329 1.00 30.71 111 ASN A N 1
ATOM 886 C CA . ASN A 1 111 ? 4.532 -2.297 25.058 1.00 31.07 111 ASN A CA 1
ATOM 887 C C . ASN A 1 111 ? 5.558 -3.426 25.176 1.00 29.40 111 ASN A C 1
ATOM 888 O O . ASN A 1 111 ? 5.276 -4.579 24.839 1.00 29.39 111 ASN A O 1
ATOM 893 N N . VAL A 1 112 ? 6.746 -3.087 25.664 1.00 25.29 112 VAL A N 1
ATOM 894 C CA . VAL A 1 112 ? 7.824 -4.057 25.822 1.00 23.98 112 VAL A CA 1
ATOM 895 C C . VAL A 1 112 ? 7.410 -5.339 26.545 1.00 24.53 112 VAL A C 1
ATOM 896 O O . VAL A 1 112 ? 7.714 -6.440 26.089 1.00 23.89 112 VAL A O 1
ATOM 900 N N . LYS A 1 113 ? 6.724 -5.190 27.674 1.00 24.84 113 LYS A N 1
ATOM 901 C CA . LYS A 1 113 ? 6.293 -6.334 28.479 1.00 26.41 113 LYS A CA 1
ATOM 902 C C . LYS A 1 113 ? 5.589 -7.437 27.696 1.00 25.29 113 LYS A C 1
ATOM 903 O O . LYS A 1 113 ? 5.640 -8.603 28.091 1.00 26.29 113 LYS A O 1
ATOM 909 N N . ASN A 1 114 ? 4.937 -7.081 26.593 1.00 23.55 114 ASN A N 1
ATOM 910 C CA . ASN A 1 114 ? 4.221 -8.072 25.798 1.00 23.36 114 ASN A CA 1
ATOM 911 C C . ASN A 1 114 ? 4.937 -8.506 24.517 1.00 22.43 114 ASN A C 1
ATOM 912 O O . ASN A 1 114 ? 4.353 -9.185 23.671 1.00 21.61 114 ASN A O 1
ATOM 917 N N . ARG A 1 115 ? 6.199 -8.118 24.372 1.00 20.22 115 ARG A N 1
ATOM 918 C CA . ARG A 1 115 ? 6.967 -8.497 23.191 1.00 19.91 115 ARG A CA 1
ATOM 919 C C . ARG A 1 115 ? 7.665 -9.831 23.432 1.00 18.79 115 ARG A C 1
ATOM 920 O O . ARG A 1 115 ? 7.886 -10.231 24.572 1.00 16.31 115 ARG A O 1
ATOM 928 N N . PRO A 1 116 ? 8.017 -10.544 22.355 1.00 19.28 116 PRO A N 1
ATOM 929 C CA . PRO A 1 116 ? 8.693 -11.828 22.545 1.00 19.98 116 PRO A CA 1
ATOM 930 C C . PRO A 1 116 ? 10.054 -11.665 23.222 1.00 20.13 116 PRO A C 1
ATOM 931 O O . PRO A 1 116 ? 10.519 -12.565 23.923 1.00 22.68 116 PRO A O 1
ATOM 935 N N . TRP A 1 117 ? 10.669 -10.501 23.028 1.00 18.13 117 TRP A N 1
ATOM 936 C CA . TRP A 1 117 ? 11.976 -10.206 23.611 1.00 17.99 117 TRP A CA 1
ATOM 937 C C . TRP A 1 117 ? 11.893 -9.481 24.955 1.00 18.59 117 TRP A C 1
ATOM 938 O O . TRP A 1 117 ? 12.861 -8.857 25.398 1.00 18.16 117 TRP A O 1
ATOM 949 N N . ALA A 1 118 ? 10.739 -9.574 25.609 1.00 16.96 118 ALA A N 1
ATOM 950 C CA . ALA A 1 118 ? 10.541 -8.925 26.899 1.00 17.87 118 ALA A CA 1
ATOM 951 C C . ALA A 1 118 ? 11.544 -9.362 27.967 1.00 17.57 118 ALA A C 1
ATOM 952 O O . ALA A 1 118 ? 11.881 -8.583 28.858 1.00 19.35 118 ALA A O 1
ATOM 954 N N . TYR A 1 119 ? 12.025 -10.598 27.878 1.00 16.73 119 TYR A N 1
ATOM 955 C CA . TYR A 1 119 ? 12.970 -11.109 28.866 1.00 18.14 119 TYR A CA 1
ATOM 956 C C . TYR A 1 119 ? 14.283 -10.330 28.921 1.00 17.97 119 TYR A C 1
ATOM 957 O O . TYR A 1 119 ? 15.058 -10.477 29.866 1.00 18.51 119 TYR A O 1
ATOM 966 N N . LEU A 1 120 ? 14.532 -9.497 27.915 1.00 15.91 120 LEU A N 1
ATOM 967 C CA . LEU A 1 120 ? 15.762 -8.714 27.867 1.00 16.33 120 LEU A CA 1
ATOM 968 C C . LEU A 1 120 ? 15.724 -7.452 28.722 1.00 17.33 120 LEU A C 1
ATOM 969 O O . LEU A 1 120 ? 16.770 -6.861 29.011 1.00 19.06 120 LEU A O 1
ATOM 974 N N . TYR A 1 121 ? 14.526 -7.043 29.128 1.00 17.54 121 TYR A N 1
ATOM 975 C CA . TYR A 1 121 ? 14.372 -5.837 29.935 1.00 18.41 121 TYR A CA 1
ATOM 976 C C . TYR A 1 121 ? 13.471 -6.010 31.145 1.00 19.47 121 TYR A C 1
ATOM 977 O O . TYR A 1 121 ? 12.479 -6.742 31.105 1.00 20.30 121 TYR A O 1
ATOM 986 N N . THR A 1 122 ? 13.815 -5.319 32.224 1.00 19.00 122 THR A N 1
ATOM 987 C CA . THR A 1 122 ? 13.007 -5.366 33.429 1.00 19.90 122 THR A CA 1
ATOM 988 C C . THR A 1 122 ? 12.222 -4.064 33.514 1.00 20.19 122 THR A C 1
ATOM 989 O O . THR A 1 122 ? 12.574 -3.069 32.874 1.00 18.74 122 THR A O 1
ATOM 993 N N . GLU A 1 123 ? 11.153 -4.077 34.298 1.00 19.79 123 GLU A N 1
ATOM 994 C CA . GLU A 1 123 ? 10.316 -2.900 34.474 1.00 22.56 123 GLU A CA 1
ATOM 995 C C . GLU A 1 123 ? 11.127 -1.758 35.079 1.00 22.13 123 GLU A C 1
ATOM 996 O O . GLU A 1 123 ? 10.996 -0.602 34.674 1.00 21.00 123 GLU A O 1
ATOM 1002 N N . GLU A 1 124 ? 11.973 -2.093 36.046 1.00 22.34 124 GLU A N 1
ATOM 1003 C CA . GLU A 1 124 ? 12.796 -1.097 36.717 1.00 24.93 124 GLU A CA 1
ATOM 1004 C C . GLU A 1 124 ? 13.745 -0.391 35.751 1.00 24.22 124 GLU A C 1
ATOM 1005 O O . GLU A 1 124 ? 13.964 0.814 35.863 1.00 24.79 124 GLU A O 1
ATOM 1011 N N . GLU A 1 125 ? 14.297 -1.137 34.800 1.00 22.00 125 GLU A N 1
ATOM 1012 C CA . GLU A 1 125 ? 15.229 -0.566 33.831 1.00 23.70 125 GLU A CA 1
ATOM 1013 C C . GLU A 1 125 ? 14.585 0.438 32.885 1.00 22.12 125 GLU A C 1
ATOM 1014 O O . GLU A 1 125 ? 15.231 1.397 32.458 1.00 22.33 125 GLU A O 1
ATOM 1020 N N . LEU A 1 126 ? 13.317 0.220 32.558 1.00 21.41 126 LEU A N 1
ATOM 1021 C CA . LEU A 1 126 ? 12.622 1.082 31.605 1.00 21.23 126 LEU A CA 1
ATOM 1022 C C . LEU A 1 126 ? 11.577 2.065 32.115 1.00 23.09 126 LEU A C 1
ATOM 1023 O O . LEU A 1 126 ? 11.299 3.062 31.449 1.00 22.85 126 LEU A O 1
ATOM 1028 N N . LEU A 1 127 ? 10.985 1.799 33.275 1.00 23.16 127 LEU A N 1
ATOM 1029 C CA . LEU A 1 127 ? 9.961 2.698 33.793 1.00 25.32 127 LEU A CA 1
ATOM 1030 C C . LEU A 1 127 ? 10.556 4.023 34.262 1.00 25.28 127 LEU A C 1
ATOM 1031 O O . LEU A 1 127 ? 11.390 4.063 35.165 1.00 25.99 127 LEU A O 1
ATOM 1036 N N . ILE A 1 128 ? 10.117 5.109 33.631 1.00 24.58 128 ILE A N 1
ATOM 1037 C CA . ILE A 1 128 ? 10.598 6.448 33.952 1.00 25.71 128 ILE A CA 1
ATOM 1038 C C . ILE A 1 128 ? 9.726 7.073 35.037 1.00 26.28 128 ILE A C 1
ATOM 1039 O O . ILE A 1 128 ? 8.531 7.284 34.837 1.00 26.84 128 ILE A O 1
ATOM 1044 N N . LYS A 1 129 ? 10.329 7.364 36.185 1.00 28.00 129 LYS A N 1
ATOM 1045 C CA . LYS A 1 129 ? 9.589 7.937 37.301 1.00 29.83 129 LYS A CA 1
ATOM 1046 C C . LYS A 1 129 ? 9.870 9.408 37.578 1.00 29.08 129 LYS A C 1
ATOM 1047 O O . LYS A 1 129 ? 9.135 10.047 38.328 1.00 29.73 129 LYS A O 1
ATOM 1053 N N . SER A 1 130 ? 10.927 9.950 36.986 1.00 29.43 130 SER A N 1
ATOM 1054 C CA . SER A 1 130 ? 11.254 11.355 37.205 1.00 28.55 130 SER A CA 1
ATOM 1055 C C . SER A 1 130 ? 10.120 12.263 36.745 1.00 27.73 130 SER A C 1
ATOM 1056 O O . SER A 1 130 ? 9.353 11.913 35.847 1.00 28.76 130 SER A O 1
ATOM 1059 N N . PRO A 1 131 ? 9.984 13.438 37.375 1.00 26.95 131 PRO A N 1
ATOM 1060 C CA . PRO A 1 131 ? 8.924 14.366 36.979 1.00 26.99 131 PRO A CA 1
ATOM 1061 C C . PRO A 1 131 ? 9.243 14.883 35.578 1.00 24.92 131 PRO A C 1
ATOM 1062 O O . PRO A 1 131 ? 10.411 15.044 35.225 1.00 23.44 131 PRO A O 1
ATOM 1066 N N . ILE A 1 132 ? 8.207 15.129 34.784 1.00 24.94 132 ILE A N 1
ATOM 1067 C CA . ILE A 1 132 ? 8.396 15.606 33.420 1.00 25.35 132 ILE A CA 1
ATOM 1068 C C . ILE A 1 132 ? 7.755 16.960 33.178 1.00 24.31 132 ILE A C 1
ATOM 1069 O O . ILE A 1 132 ? 6.633 17.216 33.613 1.00 24.66 132 ILE A O 1
ATOM 1074 N N . LYS A 1 133 ? 8.482 17.825 32.481 1.00 23.77 133 LYS A N 1
ATOM 1075 C CA . LYS A 1 133 ? 7.969 19.139 32.132 1.00 24.19 133 LYS A CA 1
ATOM 1076 C C . LYS A 1 133 ? 7.902 19.165 30.616 1.00 23.65 133 LYS A C 1
ATOM 1077 O O . LYS A 1 133 ? 8.932 19.095 29.944 1.00 23.80 133 LYS A O 1
ATOM 1083 N N . VAL A 1 134 ? 6.689 19.244 30.087 1.00 23.07 134 VAL A N 1
ATOM 1084 C CA . VAL A 1 134 ? 6.497 19.282 28.650 1.00 22.87 134 VAL A CA 1
ATOM 1085 C C . VAL A 1 134 ? 6.601 20.718 28.152 1.00 22.49 134 VAL A C 1
ATOM 1086 O O . VAL A 1 134 ? 5.839 21.589 28.574 1.00 22.36 134 VAL A O 1
ATOM 1090 N N . ILE A 1 135 ? 7.569 20.959 27.274 1.00 21.23 135 ILE A N 1
ATOM 1091 C CA . ILE A 1 135 ? 7.759 22.277 26.685 1.00 20.07 135 ILE A CA 1
ATOM 1092 C C . ILE A 1 135 ? 7.100 22.131 25.319 1.00 19.55 135 ILE A C 1
ATOM 1093 O O . ILE A 1 135 ? 7.621 21.452 24.434 1.00 18.78 135 ILE A O 1
ATOM 1098 N N . SER A 1 136 ? 5.932 22.748 25.176 1.00 19.27 136 SER A N 1
ATOM 1099 C CA . SER A 1 136 ? 5.150 22.660 23.952 1.00 19.83 136 SER A CA 1
ATOM 1100 C C . SER A 1 136 ? 5.334 23.820 22.999 1.00 18.86 136 SER A C 1
ATOM 1101 O O . SER A 1 136 ? 5.441 24.973 23.408 1.00 16.04 136 SER A O 1
ATOM 1104 N N . GLN A 1 137 ? 5.345 23.488 21.716 1.00 21.34 137 GLN A N 1
ATOM 1105 C CA . GLN A 1 137 ? 5.473 24.474 20.666 1.00 21.84 137 GLN A CA 1
ATOM 1106 C C . GLN A 1 137 ? 4.118 25.148 20.472 1.00 20.99 137 GLN A C 1
ATOM 1107 O O . GLN A 1 137 ? 4.025 26.220 19.878 1.00 21.55 137 GLN A O 1
ATOM 1113 N N . GLY A 1 138 ? 3.066 24.503 20.973 1.00 20.81 138 GLY A N 1
ATOM 1114 C CA . GLY A 1 138 ? 1.729 25.058 20.869 1.00 20.60 138 GLY A CA 1
ATOM 1115 C C . GLY A 1 138 ? 1.526 26.116 21.938 1.00 22.24 138 GLY A C 1
ATOM 1116 O O . GLY A 1 138 ? 1.774 25.870 23.118 1.00 22.39 138 GLY A O 1
ATOM 1117 N N . ILE A 1 139 ? 1.067 27.294 21.531 1.00 23.22 139 ILE A N 1
ATOM 1118 C CA . ILE A 1 139 ? 0.864 28.396 22.462 1.00 23.90 139 ILE A CA 1
ATOM 1119 C C . ILE A 1 139 ? -0.361 28.254 23.370 1.00 25.56 139 ILE A C 1
ATOM 1120 O O . ILE A 1 139 ? -0.408 28.852 24.448 1.00 24.85 139 ILE A O 1
ATOM 1125 N N . ASN A 1 140 ? -1.342 27.460 22.951 1.00 26.31 140 ASN A N 1
ATOM 1126 C CA . ASN A 1 140 ? -2.554 27.279 23.749 1.00 26.91 140 ASN A CA 1
ATOM 1127 C C . ASN A 1 140 ? -2.442 26.164 24.785 1.00 27.76 140 ASN A C 1
ATOM 1128 O O . ASN A 1 140 ? -3.247 26.090 25.717 1.00 27.21 140 ASN A O 1
ATOM 1133 N N . LEU A 1 141 ? -1.449 25.298 24.609 1.00 25.88 141 LEU A N 1
ATOM 1134 C CA . LEU A 1 141 ? -1.188 24.189 25.524 1.00 27.03 141 LEU A CA 1
ATOM 1135 C C . LEU A 1 141 ? -2.310 23.168 25.676 1.00 26.97 141 LEU A C 1
ATOM 1136 O O . LEU A 1 141 ? -2.127 22.141 26.328 1.00 26.11 141 LEU A O 1
ATOM 1141 N N . ASP A 1 142 ? -3.462 23.443 25.077 1.00 28.54 142 ASP A N 1
ATOM 1142 C CA . ASP A 1 142 ? -4.604 22.541 25.166 1.00 29.85 142 ASP A CA 1
ATOM 1143 C C . ASP A 1 142 ? -4.338 21.160 24.574 1.00 29.12 142 ASP A C 1
ATOM 1144 O O . ASP A 1 142 ? -4.741 20.139 25.140 1.00 28.65 142 ASP A O 1
ATOM 1149 N N . ILE A 1 143 ? -3.660 21.131 23.433 1.00 27.93 143 ILE A N 1
ATOM 1150 C CA . ILE A 1 143 ? -3.361 19.872 22.770 1.00 27.45 143 ILE A CA 1
ATOM 1151 C C . ILE A 1 143 ? -2.319 19.078 23.549 1.00 25.32 143 ILE A C 1
ATOM 1152 O O . ILE A 1 143 ? -2.429 17.858 23.680 1.00 24.63 143 ILE A O 1
ATOM 1157 N N . ALA A 1 144 ? -1.312 19.774 24.067 1.00 23.22 144 ALA A N 1
ATOM 1158 C CA . ALA A 1 144 ? -0.254 19.125 24.828 1.00 23.55 144 ALA A CA 1
ATOM 1159 C C . ALA A 1 144 ? -0.826 18.450 26.072 1.00 24.24 144 ALA A C 1
ATOM 1160 O O . ALA A 1 144 ? -0.481 17.313 26.384 1.00 24.20 144 ALA A O 1
ATOM 1162 N N . LYS A 1 145 ? -1.707 19.155 26.772 1.00 25.43 145 LYS A N 1
ATOM 1163 C CA . LYS A 1 145 ? -2.325 18.623 27.983 1.00 27.69 145 LYS A CA 1
ATOM 1164 C C . LYS A 1 145 ? -3.173 17.389 27.692 1.00 27.71 145 LYS A C 1
ATOM 1165 O O . LYS A 1 145 ? -3.083 16.381 28.393 1.00 28.94 145 LYS A O 1
ATOM 1171 N N . ALA A 1 146 ? -3.998 17.467 26.655 1.00 27.70 146 ALA A N 1
ATOM 1172 C CA . ALA A 1 146 ? -4.850 16.344 26.294 1.00 28.34 146 ALA A CA 1
ATOM 1173 C C . ALA A 1 146 ? -4.019 15.152 25.835 1.00 29.07 146 ALA A C 1
ATOM 1174 O O . ALA A 1 146 ? -4.352 14.007 26.133 1.00 29.74 146 ALA A O 1
ATOM 1176 N N . ALA A 1 147 ? -2.935 15.424 25.114 1.00 28.55 147 ALA A N 1
ATOM 1177 C CA . ALA A 1 147 ? -2.072 14.361 24.608 1.00 30.08 147 ALA A CA 1
ATOM 1178 C C . ALA A 1 147 ? -1.321 13.630 25.718 1.00 30.55 147 ALA A C 1
ATOM 1179 O O . ALA A 1 147 ? -0.907 12.486 25.536 1.00 31.54 147 ALA A O 1
ATOM 1181 N N . HIS A 1 148 ? -1.147 14.286 26.862 1.00 31.80 148 HIS A N 1
ATOM 1182 C CA . HIS A 1 148 ? -0.441 13.673 27.983 1.00 34.55 148 HIS A CA 1
ATOM 1183 C C . HIS A 1 148 ? -1.350 13.348 29.165 1.00 38.11 148 HIS A C 1
ATOM 1184 O O . HIS A 1 148 ? -0.951 13.492 30.321 1.00 37.97 148 HIS A O 1
ATOM 1191 N N . LYS A 1 149 ? -2.570 12.905 28.879 1.00 41.80 149 LYS A N 1
ATOM 1192 C CA . LYS A 1 149 ? -3.509 12.565 29.942 1.00 46.03 149 LYS A CA 1
ATOM 1193 C C . LYS A 1 149 ? -3.191 11.230 30.605 1.00 47.87 149 LYS A C 1
ATOM 1194 O O . LYS A 1 149 ? -3.367 11.075 31.813 1.00 48.81 149 LYS A O 1
ATOM 1200 N N . LYS A 1 150 ? -2.715 10.271 29.817 1.00 50.44 150 LYS A N 1
ATOM 1201 C CA . LYS A 1 150 ? -2.386 8.949 30.341 1.00 52.39 150 LYS A CA 1
ATOM 1202 C C . LYS A 1 150 ? -1.029 8.879 31.040 1.00 53.07 150 LYS A C 1
ATOM 1203 O O . LYS A 1 150 ? -0.475 7.793 31.224 1.00 53.20 150 LYS A O 1
ATOM 1209 N N . VAL A 1 151 ? -0.497 10.035 31.428 1.00 53.35 151 VAL A N 1
ATOM 1210 C CA . VAL A 1 151 ? 0.787 10.095 32.122 1.00 53.86 151 VAL A CA 1
ATOM 1211 C C . VAL A 1 151 ? 0.621 10.862 33.432 1.00 54.03 151 VAL A C 1
ATOM 1212 O O . VAL A 1 151 ? -0.036 11.902 33.471 1.00 54.33 151 VAL A O 1
ATOM 1216 N N . ASP A 1 152 ? 1.218 10.347 34.502 1.00 54.66 152 ASP A N 1
ATOM 1217 C CA . ASP A 1 152 ? 1.104 10.982 35.812 1.00 54.64 152 ASP A CA 1
ATOM 1218 C C . ASP A 1 152 ? 2.296 11.841 36.221 1.00 53.67 152 ASP A C 1
ATOM 1219 O O . ASP A 1 152 ? 2.127 12.858 36.893 1.00 53.67 152 ASP A O 1
ATOM 1224 N N . ASN A 1 153 ? 3.498 11.438 35.824 1.00 52.20 153 ASN A N 1
ATOM 1225 C CA . ASN A 1 153 ? 4.692 12.191 36.185 1.00 50.66 153 ASN A CA 1
ATOM 1226 C C . ASN A 1 153 ? 4.803 13.559 35.507 1.00 49.32 153 ASN A C 1
ATOM 1227 O O . ASN A 1 153 ? 5.581 14.408 35.944 1.00 47.76 153 ASN A O 1
ATOM 1232 N N . VAL A 1 154 ? 4.028 13.778 34.448 1.00 48.32 154 VAL A N 1
ATOM 1233 C CA . VAL A 1 154 ? 4.053 15.066 33.756 1.00 47.36 154 VAL A CA 1
ATOM 1234 C C . VAL A 1 154 ? 3.331 16.082 34.632 1.00 46.55 154 VAL A C 1
ATOM 1235 O O . VAL A 1 154 ? 2.103 16.158 34.630 1.00 46.69 154 VAL A O 1
ATOM 1239 N N . ILE A 1 155 ? 4.106 16.864 35.378 1.00 45.76 155 ILE A N 1
ATOM 1240 C CA . ILE A 1 155 ? 3.551 17.854 36.292 1.00 44.81 155 ILE A CA 1
ATOM 1241 C C . ILE A 1 155 ? 3.565 19.290 35.776 1.00 43.44 155 ILE A C 1
ATOM 1242 O O . ILE A 1 155 ? 3.010 20.186 36.416 1.00 43.15 155 ILE A O 1
ATOM 1247 N N . GLU A 1 156 ? 4.192 19.519 34.627 1.00 41.05 156 GLU A N 1
ATOM 1248 C CA . GLU A 1 156 ? 4.259 20.872 34.092 1.00 38.28 156 GLU A CA 1
ATOM 1249 C C . GLU A 1 156 ? 4.093 20.968 32.583 1.00 35.20 156 GLU A C 1
ATOM 1250 O O . GLU A 1 156 ? 4.461 20.060 31.838 1.00 32.66 156 GLU A O 1
ATOM 1256 N N . PHE A 1 157 ? 3.531 22.091 32.152 1.00 32.59 157 PHE A N 1
ATOM 1257 C CA . PHE A 1 157 ? 3.313 22.383 30.742 1.00 31.09 157 PHE A CA 1
ATOM 1258 C C . PHE A 1 157 ? 3.688 23.841 30.537 1.00 29.62 157 PHE A C 1
ATOM 1259 O O . PHE A 1 157 ? 3.201 24.718 31.249 1.00 29.09 157 PHE A O 1
ATOM 1267 N N . GLU A 1 158 ? 4.567 24.102 29.577 1.00 27.01 158 GLU A N 1
ATOM 1268 C CA . GLU A 1 158 ? 4.981 25.467 29.294 1.00 25.90 158 GLU A CA 1
ATOM 1269 C C . GLU A 1 158 ? 5.183 25.661 27.803 1.00 24.00 158 GLU A C 1
ATOM 1270 O O . GLU A 1 158 ? 5.668 24.769 27.111 1.00 23.75 158 GLU A O 1
ATOM 1276 N N . TYR A 1 159 ? 4.789 26.830 27.315 1.00 21.98 159 TYR A N 1
ATOM 1277 C CA . TYR A 1 159 ? 4.925 27.155 25.903 1.00 20.63 159 TYR A CA 1
ATOM 1278 C C . TYR A 1 159 ? 6.255 27.820 25.579 1.00 19.45 159 TYR A C 1
ATOM 1279 O O . TYR A 1 159 ? 6.742 28.660 26.329 1.00 19.99 159 TYR A O 1
ATOM 1288 N N . PHE A 1 160 ? 6.839 27.419 24.455 1.00 18.27 160 PHE A N 1
ATOM 1289 C CA . PHE A 1 160 ? 8.074 28.007 23.955 1.00 18.88 160 PHE A CA 1
ATOM 1290 C C . PHE A 1 160 ? 8.183 27.641 22.479 1.00 17.53 160 PHE A C 1
ATOM 1291 O O . PHE A 1 160 ? 8.084 26.471 22.119 1.00 18.32 160 PHE A O 1
ATOM 1299 N N . PRO A 1 161 ? 8.376 28.643 21.608 1.00 17.71 161 PRO A N 1
ATOM 1300 C CA . PRO A 1 161 ? 8.498 28.439 20.158 1.00 16.87 161 PRO A CA 1
ATOM 1301 C C . PRO A 1 161 ? 9.838 27.810 19.789 1.00 17.45 161 PRO A C 1
ATOM 1302 O O . PRO A 1 161 ? 10.727 28.451 19.230 1.00 16.92 161 PRO A O 1
ATOM 1306 N N . ILE A 1 162 ? 9.955 26.530 20.110 1.00 16.64 162 ILE A N 1
ATOM 1307 C CA . ILE A 1 162 ? 11.160 25.756 19.874 1.00 16.35 162 ILE A CA 1
ATOM 1308 C C . ILE A 1 162 ? 11.737 25.839 18.463 1.00 15.42 162 ILE A C 1
ATOM 1309 O O . ILE A 1 162 ? 12.921 26.145 18.279 1.00 15.83 162 ILE A O 1
ATOM 1314 N N . GLU A 1 163 ? 10.896 25.566 17.477 1.00 16.66 163 GLU A N 1
ATOM 1315 C CA . GLU A 1 163 ? 11.347 25.531 16.094 1.00 15.58 163 GLU A CA 1
ATOM 1316 C C . GLU A 1 163 ? 11.755 26.844 15.448 1.00 17.90 163 GLU A C 1
ATOM 1317 O O . GLU A 1 163 ? 12.041 26.895 14.252 1.00 15.96 163 GLU A O 1
ATOM 1323 N N . GLN A 1 164 ? 11.812 27.904 16.247 1.00 17.48 164 GLN A N 1
ATOM 1324 C CA . GLN A 1 164 ? 12.274 29.185 15.742 1.00 16.84 164 GLN A CA 1
ATOM 1325 C C . GLN A 1 164 ? 13.793 29.059 15.633 1.00 16.41 164 GLN A C 1
ATOM 1326 O O . GLN A 1 164 ? 14.460 29.949 15.110 1.00 16.92 164 GLN A O 1
ATOM 1332 N N . TYR A 1 165 ? 14.342 27.950 16.130 1.00 16.44 165 TYR A N 1
ATOM 1333 C CA . TYR A 1 165 ? 15.790 27.764 16.087 1.00 16.08 165 TYR A CA 1
ATOM 1334 C C . TYR A 1 165 ? 16.348 27.897 14.677 1.00 17.54 165 TYR A C 1
ATOM 1335 O O . TYR A 1 165 ? 17.500 28.279 14.493 1.00 17.30 165 TYR A O 1
ATOM 1344 N N . LYS A 1 166 ? 15.513 27.608 13.687 1.00 16.11 166 LYS A N 1
ATOM 1345 C CA . LYS A 1 166 ? 15.914 27.697 12.288 1.00 18.59 166 LYS A CA 1
ATOM 1346 C C . LYS A 1 166 ? 16.501 29.068 11.946 1.00 16.86 166 LYS A C 1
ATOM 1347 O O . LYS A 1 166 ? 17.556 29.164 11.314 1.00 18.63 166 LYS A O 1
ATOM 1353 N N . ILE A 1 167 ? 15.825 30.125 12.380 1.00 14.75 167 ILE A N 1
ATOM 1354 C CA . ILE A 1 167 ? 16.275 31.476 12.070 1.00 14.59 167 ILE A CA 1
ATOM 1355 C C . ILE A 1 167 ? 17.297 32.061 13.040 1.00 14.68 167 ILE A C 1
ATOM 1356 O O . ILE A 1 167 ? 17.922 33.076 12.738 1.00 16.08 167 ILE A O 1
ATOM 1361 N N . HIS A 1 168 ? 17.483 31.431 14.196 1.00 13.95 168 HIS A N 1
ATOM 1362 C CA . HIS A 1 168 ? 18.432 31.958 15.168 1.00 14.23 168 HIS A CA 1
ATOM 1363 C C . HIS A 1 168 ? 19.816 31.316 15.116 1.00 14.84 168 HIS A C 1
ATOM 1364 O O . HIS A 1 168 ? 20.709 31.712 15.869 1.00 17.18 168 HIS A O 1
ATOM 1371 N N . MET A 1 169 ? 20.000 30.335 14.234 1.00 14.51 169 MET A N 1
ATOM 1372 C CA . MET A 1 169 ? 21.301 29.676 14.099 1.00 16.08 169 MET A CA 1
ATOM 1373 C C . MET A 1 169 ? 22.338 30.711 13.663 1.00 16.54 169 MET A C 1
ATOM 1374 O O . MET A 1 169 ? 22.055 31.574 12.832 1.00 16.54 169 MET A O 1
ATOM 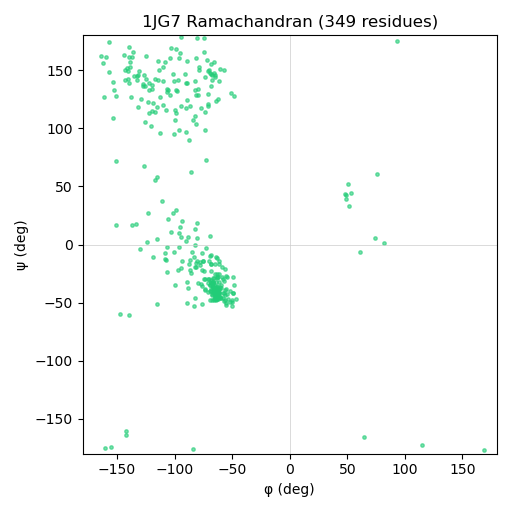1379 N N . ASN A 1 170 ? 23.545 30.622 14.207 1.00 16.89 170 ASN A N 1
ATOM 1380 C CA . ASN A 1 170 ? 24.591 31.573 13.843 1.00 18.32 170 ASN A CA 1
ATOM 1381 C C . ASN A 1 170 ? 24.920 31.591 12.349 1.00 17.09 170 ASN A C 1
ATOM 1382 O O . ASN A 1 170 ? 25.349 32.618 11.820 1.00 19.35 170 ASN A O 1
ATOM 1387 N N . ASP A 1 171 ? 24.715 30.467 11.666 1.00 16.70 171 ASP A N 1
ATOM 1388 C CA . ASP A 1 171 ? 25.036 30.387 10.243 1.00 16.62 171 ASP A CA 1
ATOM 1389 C C . ASP A 1 171 ? 23.846 30.626 9.319 1.00 16.09 171 ASP A C 1
ATOM 1390 O O . ASP A 1 171 ? 23.945 30.426 8.110 1.00 16.54 171 ASP A O 1
ATOM 1395 N N . PHE A 1 172 ? 22.730 31.069 9.886 1.00 16.08 172 PHE A N 1
ATOM 1396 C CA . PHE A 1 172 ? 21.528 31.307 9.097 1.00 17.24 172 PHE A CA 1
ATOM 1397 C C . PHE A 1 172 ? 21.620 32.468 8.123 1.00 18.31 172 PHE A C 1
ATOM 1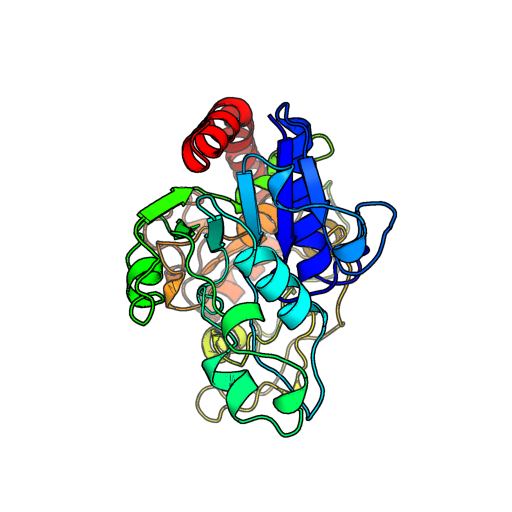398 O O . PHE A 1 172 ? 22.278 33.470 8.389 1.00 17.83 172 PHE A O 1
ATOM 1406 N N . GLN A 1 173 ? 20.945 32.318 6.989 1.00 20.12 173 GLN A N 1
ATOM 1407 C CA . GLN A 1 173 ? 20.882 33.375 5.995 1.00 22.41 173 GLN A CA 1
ATOM 1408 C C . GLN A 1 173 ? 19.651 33.176 5.122 1.00 20.73 173 GLN A C 1
ATOM 1409 O O . GLN A 1 173 ? 19.195 32.048 4.917 1.00 20.39 173 GLN A O 1
ATOM 1415 N N . LEU A 1 174 ? 19.091 34.282 4.645 1.00 20.47 174 LEU A N 1
ATOM 1416 C CA . LEU A 1 174 ? 17.922 34.229 3.782 1.00 17.14 174 LEU A CA 1
ATOM 1417 C C . LEU A 1 174 ? 18.351 33.665 2.440 1.00 17.38 174 LEU A C 1
ATOM 1418 O O . LEU A 1 174 ? 19.493 33.850 2.016 1.00 16.66 174 LEU A O 1
ATOM 1423 N N . SER A 1 175 ? 17.434 32.978 1.770 1.00 14.78 175 SER A N 1
ATOM 1424 C CA . SER A 1 175 ? 17.736 32.414 0.464 1.00 14.23 175 SER A CA 1
ATOM 1425 C C . SER A 1 175 ? 17.850 33.554 -0.541 1.00 15.24 175 SER A C 1
ATOM 1426 O O . SER A 1 175 ? 17.198 34.586 -0.394 1.00 17.54 175 SER A O 1
ATOM 1429 N N . LYS A 1 176 ? 18.689 33.369 -1.553 1.00 15.47 176 LYS A N 1
ATOM 1430 C CA . LYS A 1 176 ? 18.875 34.380 -2.584 1.00 16.76 176 LYS A CA 1
ATOM 1431 C C . LYS A 1 176 ? 17.978 34.076 -3.780 1.00 17.29 176 LYS A C 1
ATOM 1432 O O . LYS A 1 176 ? 17.440 32.975 -3.897 1.00 17.78 176 LYS A O 1
ATOM 1438 N N . PRO A 1 177 ? 17.784 35.060 -4.672 1.00 17.76 177 PRO A N 1
ATOM 1439 C CA . PRO A 1 177 ? 16.945 34.846 -5.851 1.00 18.30 177 PRO A CA 1
ATOM 1440 C C . PRO A 1 177 ? 17.393 33.572 -6.561 1.00 19.41 177 PRO A C 1
ATOM 1441 O O . PRO A 1 177 ? 18.585 33.373 -6.827 1.00 20.57 177 PRO A O 1
ATOM 1445 N N . THR A 1 178 ? 16.425 32.715 -6.860 1.00 16.99 178 THR A N 1
ATOM 1446 C CA . THR A 1 178 ? 16.683 31.423 -7.475 1.00 17.93 178 THR A CA 1
ATOM 1447 C C . THR A 1 178 ? 15.910 31.208 -8.771 1.00 20.10 178 THR A C 1
ATOM 1448 O O . THR A 1 178 ? 14.755 31.615 -8.884 1.00 19.51 178 THR A O 1
ATOM 1452 N N . LYS A 1 179 ? 16.553 30.562 -9.743 1.00 20.79 179 LYS A N 1
ATOM 1453 C CA . LYS A 1 179 ? 15.908 30.265 -11.020 1.00 22.91 179 LYS A CA 1
ATOM 1454 C C . LYS A 1 179 ? 14.722 29.345 -10.732 1.00 21.23 179 LYS A C 1
ATOM 1455 O O . LYS A 1 179 ? 14.881 28.286 -10.129 1.00 22.35 179 LYS A O 1
ATOM 1461 N N . LYS A 1 180 ? 13.537 29.747 -11.176 1.00 20.96 180 LYS A N 1
ATOM 1462 C CA . LYS A 1 180 ? 12.323 28.976 -10.929 1.00 20.90 180 LYS A CA 1
ATOM 1463 C C . LYS A 1 180 ? 12.073 27.817 -11.880 1.00 21.07 180 LYS A C 1
ATOM 1464 O O . LYS A 1 180 ? 12.163 27.964 -13.099 1.00 23.66 180 LYS A O 1
ATOM 1470 N N . THR A 1 181 ? 11.740 26.663 -11.312 1.00 18.95 181 THR A N 1
ATOM 1471 C CA . THR A 1 181 ? 11.467 25.471 -12.103 1.00 19.02 181 THR A CA 1
ATOM 1472 C C . THR A 1 181 ? 10.145 24.822 -11.703 1.00 18.21 181 THR A C 1
ATOM 1473 O O . THR A 1 181 ? 9.721 23.844 -12.316 1.00 18.63 181 THR A O 1
ATOM 1477 N N . LEU A 1 182 ? 9.501 25.380 -10.681 1.00 16.97 182 LEU A N 1
ATOM 1478 C CA . LEU A 1 182 ? 8.235 24.851 -10.174 1.00 16.16 182 LEU A CA 1
ATOM 1479 C C . LEU A 1 182 ? 7.260 25.967 -9.831 1.00 14.16 182 LEU A C 1
ATOM 1480 O O . LEU A 1 182 ? 7.669 27.091 -9.567 1.00 14.00 182 LEU A O 1
ATOM 1485 N N . ASP A 1 183 ? 5.969 25.644 -9.818 1.00 14.40 183 ASP A N 1
ATOM 1486 C CA . ASP A 1 183 ? 4.954 26.627 -9.455 1.00 13.37 183 ASP A CA 1
ATOM 1487 C C . ASP A 1 183 ? 4.743 26.584 -7.947 1.00 12.41 183 ASP A C 1
ATOM 1488 O O . ASP A 1 183 ? 4.769 27.614 -7.279 1.00 15.13 183 ASP A O 1
ATOM 1493 N N . VAL A 1 184 ? 4.524 25.383 -7.425 1.00 12.98 184 VAL A N 1
ATOM 1494 C CA . VAL A 1 184 ? 4.282 25.191 -5.998 1.00 13.56 184 VAL A CA 1
ATOM 1495 C C . VAL A 1 184 ? 5.086 24.006 -5.477 1.00 13.21 184 VAL A C 1
ATOM 1496 O O . VAL A 1 184 ? 5.271 23.018 -6.179 1.00 14.18 184 VAL A O 1
ATOM 1500 N N . ILE A 1 185 ? 5.556 24.098 -4.243 1.00 13.02 185 ILE A N 1
ATOM 1501 C CA . ILE A 1 185 ? 6.314 22.993 -3.683 1.00 12.01 185 ILE A CA 1
ATOM 1502 C C . ILE A 1 185 ? 5.961 22.796 -2.216 1.00 12.60 185 ILE A C 1
ATOM 1503 O O . ILE A 1 185 ? 5.547 23.732 -1.537 1.00 12.54 185 ILE A O 1
ATOM 1508 N N . TYR A 1 186 ? 6.097 21.560 -1.749 1.00 12.90 186 TYR A N 1
ATOM 1509 C CA . TYR A 1 186 ? 5.834 21.210 -0.357 1.00 12.14 186 TYR A CA 1
ATOM 1510 C C . TYR A 1 186 ? 6.699 20.003 -0.018 1.00 12.90 186 TYR A C 1
ATOM 1511 O O . TYR A 1 186 ? 6.745 19.041 -0.781 1.00 14.53 186 TYR A O 1
ATOM 1520 N N . GLY A 1 187 ? 7.386 20.066 1.120 1.00 13.14 187 GLY A N 1
ATOM 1521 C CA . GLY A 1 187 ? 8.230 18.955 1.537 1.00 13.33 187 GLY A CA 1
ATOM 1522 C C . GLY A 1 187 ? 7.853 18.400 2.898 1.00 13.54 187 GLY A C 1
ATOM 1523 O O . GLY A 1 187 ? 7.657 19.156 3.849 1.00 15.23 187 GLY A O 1
ATOM 1524 N N . GLY A 1 188 ? 7.751 17.077 2.991 1.00 13.93 188 GLY A N 1
ATOM 1525 C CA . GLY A 1 188 ? 7.405 16.446 4.255 1.00 13.57 188 GLY A CA 1
ATOM 1526 C C . GLY A 1 188 ? 7.065 14.973 4.113 1.00 13.13 188 GLY A C 1
ATOM 1527 O O . GLY A 1 188 ? 7.154 14.404 3.024 1.00 13.43 188 GLY A O 1
ATOM 1528 N N . SER A 1 189 ? 6.673 14.350 5.219 1.00 14.99 189 SER A N 1
ATOM 1529 C CA . SER A 1 189 ? 6.306 12.937 5.200 1.00 15.72 189 SER A CA 1
ATOM 1530 C C . SER A 1 189 ? 4.793 12.798 5.025 1.00 15.53 189 SER A C 1
ATOM 1531 O O . SER A 1 189 ? 4.071 13.793 4.950 1.00 16.79 189 SER A O 1
ATOM 1534 N N . PHE A 1 190 ? 4.316 11.561 4.965 1.00 16.79 190 PHE A N 1
ATOM 1535 C CA . PHE A 1 190 ? 2.890 11.310 4.806 1.00 17.73 190 PHE A CA 1
ATOM 1536 C C . PHE A 1 190 ? 2.182 11.510 6.146 1.00 18.68 190 PHE A C 1
ATOM 1537 O O . PHE A 1 190 ? 0.960 11.622 6.203 1.00 17.76 190 PHE A O 1
ATOM 1545 N N . ARG A 1 191 ? 2.964 11.559 7.219 1.00 18.39 191 ARG A N 1
ATOM 1546 C CA . ARG A 1 191 ? 2.431 11.748 8.563 1.00 21.78 191 ARG A CA 1
ATOM 1547 C C . ARG A 1 191 ? 1.272 10.815 8.885 1.00 21.85 191 ARG A C 1
ATOM 1548 O O . ARG A 1 191 ? 0.272 11.227 9.477 1.00 22.42 191 ARG A O 1
ATOM 1556 N N . SER A 1 192 ? 1.419 9.558 8.484 1.00 24.69 192 SER A N 1
ATOM 1557 C CA . SER A 1 192 ? 0.411 8.535 8.736 1.00 26.56 192 SER A CA 1
ATOM 1558 C C . SER A 1 192 ? -0.999 8.935 8.311 1.00 27.23 192 SER A C 1
ATOM 1559 O O . SER A 1 192 ? -1.979 8.538 8.943 1.00 28.13 192 SER A O 1
ATOM 1562 N N . GLY A 1 193 ? -1.094 9.726 7.246 1.00 25.55 193 GLY A N 1
ATOM 1563 C CA . GLY A 1 193 ? -2.389 10.148 6.739 1.00 25.50 193 GLY A CA 1
ATOM 1564 C C . GLY A 1 193 ? -3.139 11.195 7.545 1.00 23.58 193 GLY A C 1
ATOM 1565 O O . GLY A 1 193 ? -4.279 11.522 7.217 1.00 24.18 193 GLY A O 1
ATOM 1566 N N . GLN A 1 194 ? -2.511 11.729 8.586 1.00 22.22 194 GLN A N 1
ATOM 1567 C CA . GLN A 1 194 ? -3.151 12.733 9.429 1.00 23.59 194 GLN A CA 1
ATOM 1568 C C . GLN A 1 194 ? -3.387 14.069 8.734 1.00 22.28 194 GLN A C 1
ATOM 1569 O O . GLN A 1 194 ? -4.071 14.938 9.273 1.00 23.54 194 GLN A O 1
ATOM 1575 N N . ARG A 1 195 ? -2.837 14.227 7.536 1.00 20.01 195 ARG A N 1
ATOM 1576 C CA . ARG A 1 195 ? -2.971 15.483 6.806 1.00 20.46 195 ARG A CA 1
ATOM 1577 C C . ARG A 1 195 ? -3.362 15.252 5.346 1.00 19.52 195 ARG A C 1
ATOM 1578 O O . ARG A 1 195 ? -3.227 16.147 4.508 1.00 18.33 195 ARG A O 1
ATOM 1586 N N . GLU A 1 196 ? -3.869 14.061 5.048 1.00 18.87 196 GLU A N 1
ATOM 1587 C CA . GLU A 1 196 ? -4.240 13.709 3.683 1.00 18.37 196 GLU A CA 1
ATOM 1588 C C . GLU A 1 196 ? -5.251 14.639 3.013 1.00 18.62 196 GLU A C 1
ATOM 1589 O O . GLU A 1 196 ? -5.103 14.972 1.834 1.00 18.63 196 GLU A O 1
ATOM 1595 N N . SER A 1 197 ? -6.270 15.060 3.754 1.00 17.30 197 SER A N 1
ATOM 1596 C CA . SER A 1 197 ? -7.284 15.942 3.191 1.00 19.09 197 SER A CA 1
ATOM 1597 C C . SER A 1 197 ? -6.677 17.260 2.715 1.00 17.22 197 SER A C 1
ATOM 1598 O O . SER A 1 197 ? -6.991 17.738 1.626 1.00 18.37 197 SER A O 1
ATOM 1601 N N . LYS A 1 198 ? -5.807 17.841 3.537 1.00 15.67 198 LYS A N 1
ATOM 1602 C CA . LYS A 1 198 ? -5.159 19.104 3.195 1.00 16.08 198 LYS A CA 1
ATOM 1603 C C . LYS A 1 198 ? -4.167 18.933 2.047 1.00 14.77 198 LYS A C 1
ATOM 1604 O O . LYS A 1 198 ? -4.069 19.788 1.166 1.00 15.17 198 LYS A O 1
ATOM 1610 N N . MET A 1 199 ? -3.429 17.827 2.057 1.00 14.97 199 MET A N 1
ATOM 1611 C CA . MET A 1 199 ? -2.457 17.578 0.999 1.00 12.73 199 MET A CA 1
ATOM 1612 C C . MET A 1 199 ? -3.155 17.424 -0.346 1.00 13.87 199 MET A C 1
ATOM 1613 O O . MET A 1 199 ? -2.725 18.001 -1.346 1.00 12.77 199 MET A O 1
ATOM 1618 N N . VAL A 1 200 ? -4.246 16.668 -0.376 1.00 13.39 200 VAL A N 1
ATOM 1619 C CA . VAL A 1 200 ? -4.971 16.484 -1.622 1.00 14.14 200 VAL A CA 1
ATOM 1620 C C . VAL A 1 200 ? -5.587 17.803 -2.084 1.00 12.50 200 VAL A C 1
ATOM 1621 O O . VAL A 1 200 ? -5.516 18.150 -3.261 1.00 14.01 200 VAL A O 1
ATOM 1625 N N . GLU A 1 201 ? -6.167 18.547 -1.150 1.00 13.57 201 GLU A N 1
ATOM 1626 C CA . GLU A 1 201 ? -6.795 19.822 -1.483 1.00 14.81 201 GLU A CA 1
ATOM 1627 C C . GLU A 1 201 ? -5.870 20.808 -2.193 1.00 13.81 201 GLU A C 1
ATOM 1628 O O . GLU A 1 201 ? -6.196 21.323 -3.264 1.00 13.45 201 GLU A O 1
ATOM 1634 N N . PHE A 1 202 ? -4.706 21.050 -1.605 1.00 14.83 202 PHE A N 1
ATOM 1635 C CA . PHE A 1 202 ? -3.782 22.040 -2.145 1.00 14.09 202 PHE A CA 1
ATOM 1636 C C . PHE A 1 202 ? -2.687 21.588 -3.103 1.00 14.64 202 PHE A C 1
ATOM 1637 O O . PHE A 1 202 ? -2.082 22.424 -3.773 1.00 15.90 202 PHE A O 1
ATOM 1645 N N . LEU A 1 203 ? -2.433 20.289 -3.195 1.00 13.56 203 LEU A N 1
ATOM 1646 C CA . LEU A 1 203 ? -1.348 19.829 -4.059 1.00 14.72 203 LEU A CA 1
ATOM 1647 C C . LEU A 1 203 ? -1.731 18.906 -5.210 1.00 15.11 203 LEU A C 1
ATOM 1648 O O . LEU A 1 203 ? -0.906 18.637 -6.081 1.00 15.40 203 LEU A O 1
ATOM 1653 N N . PHE A 1 204 ? -2.970 18.422 -5.216 1.00 14.12 204 PHE A N 1
ATOM 1654 C CA . PHE A 1 204 ? -3.441 17.523 -6.272 1.00 14.01 204 PHE A CA 1
ATOM 1655 C C . PHE A 1 204 ? -4.460 18.197 -7.189 1.00 15.55 204 PHE A C 1
ATOM 1656 O O . PHE A 1 204 ? -5.180 19.103 -6.773 1.00 16.69 204 PHE A O 1
ATOM 1664 N N . ASP A 1 205 ? -4.517 17.734 -8.436 1.00 14.64 205 ASP A N 1
ATOM 1665 C CA . ASP A 1 205 ? -5.458 18.254 -9.425 1.00 15.43 205 ASP A CA 1
ATOM 1666 C C . ASP A 1 205 ? -5.504 19.773 -9.511 1.00 16.22 205 ASP A C 1
ATOM 1667 O O . ASP A 1 205 ? -6.581 20.359 -9.611 1.00 18.23 205 ASP A O 1
ATOM 1672 N N . THR A 1 206 ? -4.337 20.410 -9.496 1.00 14.27 206 THR A N 1
ATOM 1673 C CA . THR A 1 206 ? -4.279 21.871 -9.561 1.00 15.17 206 THR A CA 1
ATOM 1674 C C . THR A 1 206 ? -4.033 22.422 -10.959 1.00 15.49 206 THR A C 1
ATOM 1675 O O . THR A 1 206 ? -4.326 23.586 -11.228 1.00 17.15 206 THR A O 1
ATOM 1679 N N . GLY A 1 207 ? -3.474 21.601 -11.840 1.00 15.40 207 GLY A N 1
ATOM 1680 C CA . GLY A 1 207 ? -3.180 22.069 -13.182 1.00 17.13 207 GLY A CA 1
ATOM 1681 C C . GLY A 1 207 ? -1.870 22.838 -13.195 1.00 18.64 207 GLY A C 1
ATOM 1682 O O . GLY A 1 207 ? -1.449 23.353 -14.232 1.00 20.64 207 GLY A O 1
ATOM 1683 N N . LEU A 1 208 ? -1.229 22.919 -12.032 1.00 17.70 208 LEU A N 1
ATOM 1684 C CA . LEU A 1 208 ? 0.046 23.623 -11.890 1.00 17.05 208 LEU A CA 1
ATOM 1685 C C . LEU A 1 208 ? 1.188 22.619 -11.821 1.00 16.92 208 LEU A C 1
ATOM 1686 O O . LEU A 1 208 ? 0.959 21.420 -11.691 1.00 18.49 208 LEU A O 1
ATOM 1691 N N . ASN A 1 209 ? 2.417 23.118 -11.912 1.00 14.75 209 ASN A N 1
ATOM 1692 C CA . ASN A 1 209 ? 3.599 22.268 -11.823 1.00 14.91 209 ASN A CA 1
ATOM 1693 C C . ASN A 1 209 ? 3.981 22.210 -10.344 1.00 14.59 209 ASN A C 1
ATOM 1694 O O . ASN A 1 209 ? 4.653 23.104 -9.830 1.00 14.88 209 ASN A O 1
ATOM 1699 N N . ILE A 1 210 ? 3.535 21.156 -9.667 1.00 13.81 210 ILE A N 1
ATOM 1700 C CA . ILE A 1 210 ? 3.784 20.997 -8.239 1.00 13.69 210 ILE A CA 1
ATOM 1701 C C . ILE A 1 210 ? 4.679 19.813 -7.903 1.00 14.74 210 ILE A C 1
ATOM 1702 O O . ILE A 1 210 ? 4.582 18.753 -8.521 1.00 15.76 210 ILE A O 1
ATOM 1707 N N . GLU A 1 211 ? 5.556 20.011 -6.923 1.00 13.69 211 GLU A N 1
ATOM 1708 C CA . GLU A 1 211 ? 6.450 18.956 -6.467 1.00 14.60 211 GLU A CA 1
ATOM 1709 C C . GLU A 1 211 ? 6.210 18.732 -4.983 1.00 13.05 211 GLU A C 1
ATOM 1710 O O . GLU A 1 211 ? 6.032 19.683 -4.220 1.00 13.49 211 GLU A O 1
ATOM 1716 N N . PHE A 1 212 ? 6.200 17.463 -4.593 1.00 12.90 212 PHE A N 1
ATOM 1717 C CA . PHE A 1 212 ? 6.001 17.061 -3.210 1.00 12.60 212 PHE A CA 1
ATOM 1718 C C . PHE A 1 212 ? 7.277 16.293 -2.856 1.00 14.28 212 PHE A C 1
ATOM 1719 O O . PHE A 1 212 ? 7.443 15.146 -3.274 1.00 15.76 212 PHE A O 1
ATOM 1727 N N . PHE A 1 213 ? 8.197 16.919 -2.133 1.00 13.14 213 PHE A N 1
ATOM 1728 C CA . PHE A 1 213 ? 9.411 16.196 -1.764 1.00 14.28 213 PHE A CA 1
ATOM 1729 C C . PHE A 1 213 ? 9.290 15.664 -0.339 1.00 13.84 213 PHE A C 1
ATOM 1730 O O . PHE A 1 213 ? 8.361 16.026 0.382 1.00 14.54 213 PHE A O 1
ATOM 1738 N N . GLY A 1 214 ? 10.200 14.778 0.057 1.00 14.34 214 GLY A N 1
ATOM 1739 C CA . GLY A 1 214 ? 10.126 14.205 1.390 1.00 14.85 214 GLY A CA 1
ATOM 1740 C C . GLY A 1 214 ? 9.843 12.711 1.349 1.00 16.29 214 GLY A C 1
ATOM 1741 O O . GLY A 1 214 ? 9.824 12.111 0.276 1.00 17.22 214 GLY A O 1
ATOM 1742 N N . ASN A 1 215 ? 9.600 12.113 2.513 1.00 16.18 215 ASN A N 1
ATOM 1743 C CA . ASN A 1 215 ? 9.350 10.676 2.600 1.00 18.74 215 ASN A CA 1
ATOM 1744 C C . ASN A 1 215 ? 8.018 10.194 2.030 1.00 18.16 215 ASN A C 1
ATOM 1745 O O . ASN A 1 215 ? 7.838 8.998 1.813 1.00 20.16 215 ASN A O 1
ATOM 1750 N N . ALA A 1 216 ? 7.091 11.110 1.782 1.00 18.17 216 ALA A N 1
ATOM 1751 C CA . ALA A 1 216 ? 5.787 10.734 1.241 1.00 18.64 216 ALA A CA 1
ATOM 1752 C C . ALA A 1 216 ? 5.867 10.157 -0.173 1.00 18.74 216 ALA A C 1
ATOM 1753 O O . ALA A 1 216 ? 6.720 10.548 -0.971 1.00 18.53 216 ALA A O 1
ATOM 1755 N N . ARG A 1 217 ? 4.964 9.226 -0.475 1.00 18.70 217 ARG A N 1
ATOM 1756 C CA . ARG A 1 217 ? 4.908 8.591 -1.790 1.00 20.08 217 ARG A CA 1
ATOM 1757 C C . ARG A 1 217 ? 3.474 8.611 -2.315 1.00 20.04 217 ARG A C 1
ATOM 1758 O O . ARG A 1 217 ? 2.522 8.555 -1.538 1.00 18.92 217 ARG A O 1
ATOM 1766 N N . GLU A 1 218 ? 3.329 8.684 -3.634 1.00 18.67 218 GLU A N 1
ATOM 1767 C CA . GLU A 1 218 ? 2.015 8.731 -4.264 1.00 20.58 218 GLU A CA 1
ATOM 1768 C C . GLU A 1 218 ? 1.089 7.586 -3.864 1.00 20.91 218 GLU A C 1
ATOM 1769 O O . GLU A 1 218 ? -0.097 7.799 -3.621 1.00 20.06 218 GLU A O 1
ATOM 1775 N N . LYS A 1 219 ? 1.627 6.373 -3.798 1.00 21.78 219 LYS A N 1
ATOM 1776 C CA . LYS A 1 219 ? 0.810 5.214 -3.457 1.00 23.29 219 LYS A CA 1
ATOM 1777 C C . LYS A 1 219 ? 0.206 5.237 -2.053 1.00 23.01 219 LYS A C 1
ATOM 1778 O O . LYS A 1 219 ? -0.663 4.422 -1.739 1.00 24.14 219 LYS A O 1
ATOM 1784 N N . GLN A 1 220 ? 0.648 6.167 -1.212 1.00 21.72 220 GLN A N 1
ATOM 1785 C CA . GLN A 1 220 ? 0.111 6.257 0.142 1.00 21.50 220 GLN A CA 1
ATOM 1786 C C . GLN A 1 220 ? -1.221 6.999 0.175 1.00 20.36 220 GLN A C 1
ATOM 1787 O O . GLN A 1 220 ? -1.975 6.882 1.143 1.00 21.27 220 GLN A O 1
ATOM 1793 N N . PHE A 1 221 ? -1.502 7.771 -0.872 1.00 20.19 221 PHE A N 1
ATOM 1794 C CA . PHE A 1 221 ? -2.744 8.538 -0.949 1.00 19.87 221 PHE A CA 1
ATOM 1795 C C . PHE A 1 221 ? -3.860 7.709 -1.567 1.00 20.00 221 PHE A C 1
ATOM 1796 O O . PHE A 1 221 ? -4.067 7.728 -2.781 1.00 19.94 221 PHE A O 1
ATOM 1804 N N . LYS A 1 222 ? -4.591 6.994 -0.721 1.00 21.60 222 LYS A N 1
ATOM 1805 C CA . LYS A 1 222 ? -5.665 6.139 -1.204 1.00 24.01 222 LYS A CA 1
ATOM 1806 C C . LYS A 1 222 ? -6.951 6.188 -0.381 1.00 24.19 222 LYS A C 1
ATOM 1807 O O . LYS A 1 222 ? -7.792 5.296 -0.493 1.00 24.86 222 LYS A O 1
ATOM 1813 N N . ASN A 1 223 ? -7.108 7.216 0.444 1.00 22.99 223 ASN A N 1
ATOM 1814 C CA . ASN A 1 223 ? -8.319 7.342 1.253 1.00 23.96 223 ASN A CA 1
ATOM 1815 C C . ASN A 1 223 ? -9.481 7.704 0.323 1.00 24.26 223 ASN A C 1
ATOM 1816 O O . ASN A 1 223 ? -9.442 8.726 -0.353 1.00 22.31 223 ASN A O 1
ATOM 1821 N N . PRO A 1 224 ? -10.534 6.871 0.284 1.00 23.27 224 PRO A N 1
ATOM 1822 C CA . PRO A 1 224 ? -11.693 7.131 -0.578 1.00 23.47 224 PRO A CA 1
ATOM 1823 C C . PRO A 1 224 ? -12.407 8.459 -0.328 1.00 21.90 224 PRO A C 1
ATOM 1824 O O . PRO A 1 224 ? -13.133 8.949 -1.193 1.00 23.35 224 PRO A O 1
ATOM 1828 N N . LYS A 1 225 ? -12.197 9.042 0.846 1.00 20.80 225 LYS A N 1
ATOM 1829 C CA . LYS A 1 225 ? -12.833 10.311 1.181 1.00 20.47 225 LYS A CA 1
ATOM 1830 C C . LYS A 1 225 ? -12.167 11.499 0.491 1.00 20.29 225 LYS A C 1
ATOM 1831 O O . LYS A 1 225 ? -12.785 12.553 0.336 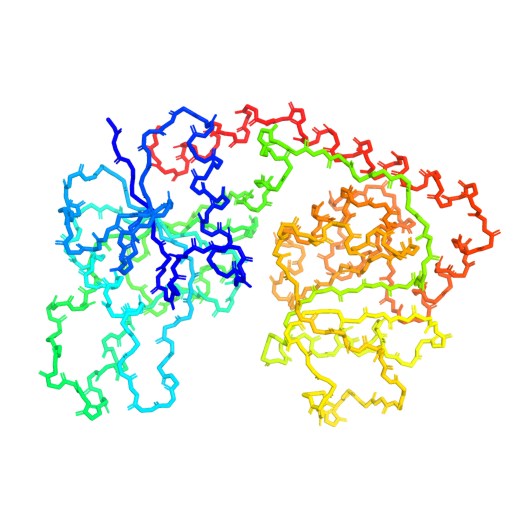1.00 20.19 225 LYS A O 1
ATOM 1837 N N . TYR A 1 226 ? -10.913 11.326 0.079 1.00 19.12 226 TYR A N 1
ATOM 1838 C CA . TYR A 1 226 ? -10.163 12.408 -0.564 1.00 18.97 226 TYR A CA 1
ATOM 1839 C C . TYR A 1 226 ? -9.594 11.973 -1.913 1.00 18.42 226 TYR A C 1
ATOM 1840 O O . TYR A 1 226 ? -8.378 11.877 -2.090 1.00 18.43 226 TYR A O 1
ATOM 1849 N N . PRO A 1 227 ? -10.478 11.732 -2.894 1.00 18.87 227 PRO A N 1
ATOM 1850 C CA . PRO A 1 227 ? -10.130 11.297 -4.250 1.00 19.20 227 PRO A CA 1
ATOM 1851 C C . PRO A 1 227 ? -9.352 12.320 -5.065 1.00 18.39 227 PRO A C 1
ATOM 1852 O O . PRO A 1 227 ? -9.416 13.520 -4.801 1.00 19.07 227 PRO A O 1
ATOM 1856 N N . TRP A 1 228 ? -8.630 11.824 -6.066 1.00 18.95 228 TRP A N 1
ATOM 1857 C CA . TRP A 1 228 ? -7.842 12.663 -6.960 1.00 18.11 228 TRP A CA 1
ATOM 1858 C C . TRP A 1 228 ? -7.544 11.941 -8.271 1.00 19.49 228 TRP A C 1
ATOM 1859 O O . TRP A 1 228 ? -7.641 10.714 -8.356 1.00 19.78 228 TRP A O 1
ATOM 1870 N N . THR A 1 229 ? -7.178 12.710 -9.289 1.00 18.69 229 THR A N 1
ATOM 1871 C CA . THR A 1 229 ? -6.864 12.146 -10.595 1.00 21.02 229 THR A CA 1
ATOM 1872 C C . THR A 1 229 ? -5.398 12.369 -10.951 1.00 21.41 229 THR A C 1
ATOM 1873 O O . THR A 1 229 ? -4.690 11.430 -11.321 1.00 22.86 229 THR A O 1
ATOM 1877 N N . LYS A 1 230 ? -4.954 13.615 -10.838 1.00 20.60 230 LYS A N 1
ATOM 1878 C CA . LYS A 1 230 ? -3.574 13.982 -11.141 1.00 21.41 230 LYS A CA 1
ATOM 1879 C C . LYS A 1 230 ? -2.808 14.341 -9.875 1.00 19.33 230 LYS A C 1
ATOM 1880 O O . LYS A 1 230 ? -3.170 15.274 -9.160 1.00 19.25 230 LYS A O 1
ATOM 1886 N N . ALA A 1 231 ? -1.741 13.604 -9.602 1.00 18.13 231 ALA A N 1
ATOM 1887 C CA . ALA A 1 231 ? -0.950 13.862 -8.413 1.00 16.81 231 ALA A CA 1
ATOM 1888 C C . ALA A 1 231 ? 0.251 14.739 -8.724 1.00 17.02 231 ALA A C 1
ATOM 1889 O O . ALA A 1 231 ? 0.643 14.894 -9.881 1.00 17.30 231 ALA A O 1
ATOM 1891 N N . PRO A 1 232 ? 0.825 15.369 -7.691 1.00 15.31 232 PRO A N 1
ATOM 1892 C CA . PRO A 1 232 ? 1.999 16.211 -7.923 1.00 16.13 232 PRO A CA 1
ATOM 1893 C C . PRO A 1 232 ? 3.159 15.241 -8.150 1.00 16.16 232 PRO A C 1
ATOM 1894 O O . PRO A 1 232 ? 2.973 14.023 -8.074 1.00 18.65 232 PRO A O 1
ATOM 1898 N N . VAL A 1 233 ? 4.346 15.763 -8.430 1.00 16.26 233 VAL A N 1
ATOM 1899 C CA . VAL A 1 233 ? 5.510 14.912 -8.654 1.00 16.87 233 VAL A CA 1
ATOM 1900 C C . VAL A 1 233 ? 6.217 14.654 -7.324 1.00 16.50 233 VAL A C 1
ATOM 1901 O O . VAL A 1 233 ? 6.583 15.597 -6.622 1.00 17.98 233 VAL A O 1
ATOM 1905 N N . PHE A 1 234 ? 6.392 13.380 -6.972 1.00 15.54 234 PHE A N 1
ATOM 1906 C CA . PHE A 1 234 ? 7.073 13.016 -5.728 1.00 16.49 234 PHE A CA 1
ATOM 1907 C C . PHE A 1 234 ? 8.535 12.765 -6.068 1.00 17.38 234 PHE A C 1
ATOM 1908 O O . PHE A 1 234 ? 8.846 11.878 -6.857 1.00 17.63 234 PHE A O 1
ATOM 1916 N N . THR A 1 235 ? 9.429 13.545 -5.467 1.00 16.62 235 THR A N 1
ATOM 1917 C CA . THR A 1 235 ? 10.854 13.436 -5.770 1.00 16.52 2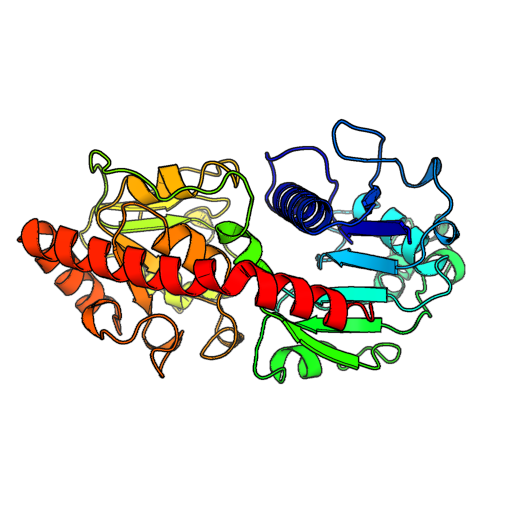35 THR A CA 1
ATOM 1918 C C . THR A 1 235 ? 11.751 12.792 -4.721 1.00 16.69 235 THR A C 1
ATOM 1919 O O . THR A 1 235 ? 12.958 12.649 -4.938 1.00 19.19 235 THR A O 1
ATOM 1923 N N . GLY A 1 236 ? 11.185 12.419 -3.582 1.00 16.68 236 GLY A N 1
ATOM 1924 C CA . GLY A 1 236 ? 11.996 11.787 -2.561 1.00 15.47 236 GLY A CA 1
ATOM 1925 C C . GLY A 1 236 ? 12.560 12.742 -1.529 1.00 15.91 236 GLY A C 1
ATOM 1926 O O . GLY A 1 236 ? 12.427 13.958 -1.638 1.00 14.45 236 GLY A O 1
ATOM 1927 N N . LYS A 1 237 ? 13.223 12.179 -0.530 1.00 14.68 237 LYS A N 1
ATOM 1928 C CA . LYS A 1 237 ? 13.773 12.979 0.553 1.00 15.77 237 LYS A CA 1
ATOM 1929 C C . LYS A 1 237 ? 15.110 13.647 0.263 1.00 14.76 237 LYS A C 1
ATOM 1930 O O . LYS A 1 237 ? 15.837 13.269 -0.661 1.00 15.67 237 LYS A O 1
ATOM 1936 N N . ILE A 1 238 ? 15.403 14.666 1.063 1.00 13.48 238 ILE A N 1
ATOM 1937 C CA . ILE A 1 238 ? 16.656 15.403 0.988 1.00 13.79 238 ILE A CA 1
ATOM 1938 C C . ILE A 1 238 ? 17.010 15.771 2.420 1.00 13.36 238 ILE A C 1
ATOM 1939 O O . ILE A 1 238 ? 16.155 15.714 3.313 1.00 13.15 238 ILE A O 1
ATOM 1944 N N . PRO A 1 239 ? 18.275 16.146 2.669 1.00 12.84 239 PRO A N 1
ATOM 1945 C CA . PRO A 1 239 ? 18.697 16.516 4.023 1.00 13.51 239 PRO A CA 1
ATOM 1946 C C . PRO A 1 239 ? 17.993 17.779 4.519 1.00 11.89 239 PRO A C 1
ATOM 1947 O O . PRO A 1 239 ? 17.713 18.691 3.742 1.00 12.55 239 PRO A O 1
ATOM 1951 N N . MET A 1 240 ? 17.726 17.839 5.819 1.00 12.00 240 MET A N 1
ATOM 1952 C CA . MET A 1 240 ? 17.058 19.000 6.389 1.00 12.85 240 MET A CA 1
ATOM 1953 C C . MET A 1 240 ? 17.808 20.299 6.110 1.00 13.44 240 MET A C 1
ATOM 1954 O O . MET A 1 240 ? 17.186 21.353 5.974 1.00 13.79 240 MET A O 1
ATOM 1959 N N . ASN A 1 241 ? 19.136 20.236 6.020 1.00 13.04 241 ASN A N 1
ATOM 1960 C CA . ASN A 1 241 ? 19.896 21.454 5.772 1.00 13.08 241 ASN A CA 1
ATOM 1961 C C . ASN A 1 241 ? 19.964 21.867 4.303 1.00 13.22 241 ASN A C 1
ATOM 1962 O O . ASN A 1 241 ? 20.759 22.729 3.936 1.00 14.29 241 ASN A O 1
ATOM 1967 N N . MET A 1 242 ? 19.110 21.255 3.482 1.00 13.18 242 MET A N 1
ATOM 1968 C CA . MET A 1 242 ? 19.017 21.565 2.055 1.00 14.88 242 MET A CA 1
ATOM 1969 C C . MET A 1 242 ? 17.575 21.947 1.712 1.00 14.72 242 MET A C 1
ATOM 1970 O O . MET A 1 242 ? 17.255 22.218 0.555 1.00 12.50 242 MET A O 1
ATOM 1975 N N . VAL A 1 243 ? 16.713 21.976 2.725 1.00 13.20 243 VAL A N 1
ATOM 1976 C CA . VAL A 1 243 ? 15.296 22.284 2.520 1.00 12.66 243 VAL A CA 1
ATOM 1977 C C . VAL A 1 243 ? 14.982 23.679 1.986 1.00 12.99 243 VAL A C 1
ATOM 1978 O O . VAL A 1 243 ? 14.164 23.815 1.077 1.00 14.01 243 VAL A O 1
ATOM 1982 N N . SER A 1 244 ? 15.617 24.712 2.530 1.00 13.36 244 SER A N 1
ATOM 1983 C CA . SER A 1 244 ? 15.330 26.056 2.048 1.00 13.25 244 SER A CA 1
ATOM 1984 C C . SER A 1 244 ? 15.736 26.199 0.587 1.00 13.84 244 SER A C 1
ATOM 1985 O O . SER A 1 244 ? 15.048 26.867 -0.181 1.00 13.61 244 SER A O 1
ATOM 1988 N N . GLU A 1 245 ? 16.839 25.561 0.205 1.00 14.21 245 GLU A N 1
ATOM 1989 C CA . GLU A 1 245 ? 17.284 25.605 -1.187 1.00 14.98 245 GLU A CA 1
ATOM 1990 C C . GLU A 1 245 ? 16.233 24.971 -2.099 1.00 15.44 245 GLU A C 1
ATOM 1991 O O . GLU A 1 245 ? 15.949 25.480 -3.186 1.00 15.53 245 GLU A O 1
ATOM 1997 N N . LYS A 1 246 ? 15.670 23.849 -1.656 1.00 13.14 246 LYS A N 1
ATOM 1998 C CA . LYS A 1 246 ? 14.655 23.131 -2.423 1.00 13.07 246 LYS A CA 1
ATOM 1999 C C . LYS A 1 246 ? 13.399 23.988 -2.577 1.00 13.29 246 LYS A C 1
ATOM 2000 O O . LYS A 1 246 ? 12.859 24.124 -3.677 1.00 13.99 246 LYS A O 1
ATOM 2006 N N . ASN A 1 247 ? 12.936 24.561 -1.468 1.00 11.94 247 ASN A N 1
ATOM 2007 C CA . ASN A 1 247 ? 11.748 25.407 -1.500 1.00 11.96 247 ASN A CA 1
ATOM 2008 C C . ASN A 1 247 ? 11.934 26.549 -2.497 1.00 13.15 247 ASN A C 1
ATOM 2009 O O . ASN A 1 247 ? 11.003 26.918 -3.211 1.00 13.69 247 ASN A O 1
ATOM 2014 N N . SER A 1 248 ? 13.145 27.098 -2.543 1.00 12.89 248 SER A N 1
ATOM 2015 C CA . SER A 1 248 ? 13.451 28.227 -3.418 1.00 13.43 248 SER A CA 1
ATOM 2016 C C . SER A 1 248 ? 13.317 27.955 -4.911 1.00 13.09 248 SER A C 1
ATOM 2017 O O . SER A 1 248 ? 13.335 28.890 -5.717 1.00 15.75 248 SER A O 1
ATOM 2020 N N . GLN A 1 249 ? 13.179 26.689 -5.285 1.00 12.92 249 GLN A N 1
ATOM 2021 C CA . GLN A 1 249 ? 13.028 26.350 -6.693 1.00 14.79 249 GLN A CA 1
ATOM 2022 C C . GLN A 1 249 ? 11.625 26.675 -7.195 1.00 14.35 249 GLN A C 1
ATOM 2023 O O . GLN A 1 249 ? 11.387 26.717 -8.401 1.00 15.03 249 GLN A O 1
ATOM 2029 N N . ALA A 1 250 ? 10.701 26.924 -6.274 1.00 13.84 250 ALA A N 1
ATOM 2030 C CA . ALA A 1 250 ? 9.322 27.215 -6.664 1.00 12.69 250 ALA A CA 1
ATOM 2031 C C . ALA A 1 250 ? 8.894 28.662 -6.480 1.00 12.30 250 ALA A C 1
ATOM 2032 O O . ALA A 1 250 ? 9.461 29.401 -5.680 1.00 13.54 250 ALA A O 1
ATOM 2034 N N . ILE A 1 251 ? 7.869 29.055 -7.228 1.00 12.76 251 ILE A N 1
ATOM 2035 C CA . ILE A 1 251 ? 7.320 30.395 -7.122 1.00 13.95 251 ILE A CA 1
ATOM 2036 C C . ILE A 1 251 ? 6.695 30.540 -5.734 1.00 13.47 251 ILE A C 1
ATOM 2037 O O . ILE A 1 251 ? 6.831 31.579 -5.086 1.00 13.72 251 ILE A O 1
ATOM 2042 N N . ALA A 1 252 ? 6.021 29.485 -5.282 1.00 13.62 252 ALA A N 1
ATOM 2043 C CA . ALA A 1 252 ? 5.362 29.488 -3.979 1.00 13.84 252 ALA A CA 1
ATOM 2044 C C . ALA A 1 252 ? 5.540 28.165 -3.242 1.00 12.77 252 ALA A C 1
ATOM 2045 O O . ALA A 1 252 ? 5.700 27.117 -3.862 1.00 13.10 252 ALA A O 1
ATOM 2047 N N . ALA A 1 253 ? 5.504 28.228 -1.912 1.00 12.42 253 ALA A N 1
ATOM 2048 C CA . ALA A 1 253 ? 5.635 27.038 -1.076 1.00 12.87 253 ALA A CA 1
ATOM 2049 C C . ALA A 1 253 ? 4.455 27.024 -0.108 1.00 13.55 253 ALA A C 1
ATOM 2050 O O . ALA A 1 253 ? 4.100 28.056 0.461 1.00 13.58 253 ALA A O 1
ATOM 2052 N N . LEU A 1 254 ? 3.872 25.845 0.084 1.00 12.94 254 LEU A N 1
ATOM 2053 C CA . LEU A 1 254 ? 2.691 25.682 0.923 1.00 13.83 254 LEU A CA 1
ATOM 2054 C C . LEU A 1 254 ? 2.899 25.398 2.398 1.00 12.40 254 LEU A C 1
ATOM 2055 O O . LEU A 1 254 ? 3.757 24.602 2.783 1.00 14.18 254 LEU A O 1
ATOM 2060 N N . ILE A 1 255 ? 2.075 26.039 3.217 1.00 14.50 255 ILE A N 1
ATOM 2061 C CA . ILE A 1 255 ? 2.113 25.827 4.655 1.00 13.31 255 ILE A CA 1
ATOM 2062 C C . ILE A 1 255 ? 0.751 25.287 5.087 1.00 14.47 255 ILE A C 1
ATOM 2063 O O . ILE A 1 255 ? -0.275 25.953 4.942 1.00 15.45 255 ILE A O 1
ATOM 2068 N N . ILE A 1 256 ? 0.757 24.051 5.570 1.00 14.27 256 ILE A N 1
ATOM 2069 C CA . ILE A 1 256 ? -0.438 23.388 6.077 1.00 14.23 256 ILE A CA 1
ATOM 2070 C C . ILE A 1 256 ? 0.005 22.639 7.322 1.00 14.21 256 ILE A C 1
ATOM 2071 O O . ILE A 1 256 ? 1.204 22.527 7.590 1.00 14.80 256 ILE A O 1
ATOM 2076 N N . GLY A 1 257 ? -0.958 22.127 8.079 1.00 13.88 257 GLY A N 1
ATOM 2077 C CA . GLY A 1 257 ? -0.620 21.403 9.288 1.00 15.78 257 GLY A CA 1
ATOM 2078 C C . GLY A 1 257 ? -1.723 20.455 9.704 1.00 17.50 257 GLY A C 1
ATOM 2079 O O . GLY A 1 257 ? -2.786 20.418 9.084 1.00 18.78 257 GLY A O 1
ATOM 2080 N N . ASP A 1 258 ? -1.462 19.665 10.738 1.00 17.69 258 ASP A N 1
ATOM 2081 C CA . ASP A 1 258 ? -2.462 18.739 11.249 1.00 19.58 258 ASP A CA 1
ATOM 2082 C C . ASP A 1 258 ? -3.555 19.607 11.874 1.00 17.96 258 ASP A C 1
ATOM 2083 O O . ASP A 1 258 ? -3.296 20.739 12.275 1.00 18.42 258 ASP A O 1
ATOM 2088 N N . LYS A 1 259 ? -4.770 19.076 11.956 1.00 19.66 259 LYS A N 1
ATOM 2089 C CA . LYS A 1 259 ? -5.891 19.820 12.526 1.00 21.94 259 LYS A CA 1
ATOM 2090 C C . LYS A 1 259 ? -5.536 20.507 13.841 1.00 19.75 259 LYS A C 1
ATOM 2091 O O . LYS A 1 259 ? -5.832 21.687 14.037 1.00 19.60 259 LYS A O 1
ATOM 2097 N N . ASN A 1 260 ? -4.892 19.772 14.742 1.00 20.16 260 ASN A N 1
ATOM 2098 C CA . ASN A 1 260 ? -4.539 20.329 16.040 1.00 20.69 260 ASN A CA 1
ATOM 2099 C C . ASN A 1 260 ? -3.407 21.352 16.057 1.00 21.07 260 ASN A C 1
ATOM 2100 O O . ASN A 1 260 ? -3.091 21.908 17.105 1.00 19.96 260 ASN A O 1
ATOM 2105 N N . TYR A 1 261 ? -2.795 21.607 14.904 1.00 18.52 261 TYR A N 1
ATOM 2106 C CA . TYR A 1 261 ? -1.739 22.612 14.830 1.00 19.35 261 TYR A CA 1
ATOM 2107 C C . TYR A 1 261 ? -2.369 23.985 14.619 1.00 18.05 261 TYR A C 1
ATOM 2108 O O . TYR A 1 261 ? -1.777 25.008 14.958 1.00 18.62 261 TYR A O 1
ATOM 2117 N N . ASN A 1 262 ? -3.575 23.990 14.056 1.00 18.11 262 ASN A N 1
ATOM 2118 C CA . ASN A 1 262 ? -4.291 25.228 13.757 1.00 18.48 262 ASN A CA 1
ATOM 2119 C C . ASN A 1 262 ? -4.349 26.245 14.892 1.00 18.70 262 ASN A C 1
ATOM 2120 O O . ASN A 1 262 ? -4.761 25.929 16.008 1.00 17.18 262 ASN A O 1
ATOM 2125 N N . ASP A 1 263 ? -3.945 27.475 14.585 1.00 19.35 263 ASP A N 1
ATOM 2126 C CA . ASP A 1 263 ? -3.946 28.563 15.556 1.00 20.26 263 ASP A CA 1
ATOM 2127 C C . ASP A 1 263 ? -3.285 28.127 16.852 1.00 21.30 263 ASP A C 1
ATOM 2128 O O . ASP A 1 263 ? -3.722 28.501 17.942 1.00 22.69 263 ASP A O 1
ATOM 2133 N N . ASN A 1 264 ? -2.216 27.350 16.731 1.00 18.78 264 ASN A N 1
ATOM 2134 C CA . ASN A 1 264 ? -1.530 26.844 17.903 1.00 18.29 264 ASN A CA 1
ATOM 2135 C C . ASN A 1 264 ? -0.029 26.694 17.671 1.00 16.35 264 ASN A C 1
ATOM 2136 O O . ASN A 1 264 ? 0.777 27.314 18.366 1.00 15.92 264 ASN A O 1
ATOM 2141 N N . PHE A 1 265 ? 0.340 25.876 16.689 1.00 17.63 265 PHE A N 1
ATOM 2142 C CA . PHE A 1 265 ? 1.745 25.636 16.357 1.00 17.74 265 PHE A CA 1
ATOM 2143 C C . PHE A 1 265 ? 2.222 26.474 15.176 1.00 15.48 265 PHE A C 1
ATOM 2144 O O . PHE A 1 265 ? 1.540 26.558 14.161 1.00 17.69 265 PHE A O 1
ATOM 2152 N N . ILE A 1 266 ? 3.383 27.101 15.323 1.00 16.48 266 ILE A N 1
ATOM 2153 C CA . ILE A 1 266 ? 4.006 27.823 14.220 1.00 17.15 266 ILE A CA 1
ATOM 2154 C C . ILE A 1 266 ? 5.227 26.927 14.024 1.00 15.87 266 ILE A C 1
ATOM 2155 O O . ILE A 1 266 ? 6.236 27.036 14.723 1.00 17.79 266 ILE A O 1
ATOM 2160 N N . THR A 1 267 ? 5.088 26.005 13.079 1.00 15.50 267 THR A N 1
ATOM 2161 C CA . THR A 1 267 ? 6.093 24.996 12.789 1.00 15.34 267 THR A CA 1
ATOM 2162 C C . THR A 1 267 ? 7.345 25.417 12.045 1.00 14.09 267 THR A C 1
ATOM 2163 O O . THR A 1 267 ? 7.408 26.486 11.445 1.00 14.54 267 THR A O 1
ATOM 2167 N N . LEU A 1 268 ? 8.332 24.528 12.084 1.00 13.72 268 LEU A N 1
ATOM 2168 C CA . LEU A 1 268 ? 9.608 24.740 11.421 1.00 14.02 268 LEU A CA 1
ATOM 2169 C C . LEU A 1 268 ? 9.426 25.117 9.954 1.00 13.93 268 LEU A C 1
ATOM 2170 O O . LEU A 1 268 ? 10.128 25.999 9.455 1.00 14.29 268 LEU A O 1
ATOM 2175 N N . ARG A 1 269 ? 8.481 24.477 9.265 1.00 14.51 269 ARG A N 1
ATOM 2176 C CA . ARG A 1 269 ? 8.284 24.781 7.849 1.00 12.83 269 ARG A CA 1
ATOM 2177 C C . ARG A 1 269 ? 7.879 26.227 7.612 1.00 13.28 269 ARG A C 1
ATOM 2178 O O . ARG A 1 269 ? 8.129 26.758 6.537 1.00 13.57 269 ARG A O 1
ATOM 2186 N N . VAL A 1 270 ? 7.257 26.868 8.601 1.00 12.01 270 VAL A N 1
ATOM 2187 C CA . VAL A 1 270 ? 6.883 28.270 8.427 1.00 12.53 270 VAL A CA 1
ATOM 2188 C C . VAL A 1 270 ? 8.159 29.093 8.227 1.00 11.52 270 VAL A C 1
ATOM 2189 O O . VAL A 1 270 ? 8.235 29.935 7.331 1.00 13.25 270 VAL A O 1
ATOM 2193 N N . TRP A 1 271 ? 9.166 28.834 9.056 1.00 10.62 271 TRP A N 1
ATOM 2194 C CA . TRP A 1 271 ? 10.430 29.560 8.961 1.00 13.21 271 TRP A CA 1
ATOM 2195 C C . TRP A 1 271 ? 11.261 29.132 7.748 1.00 14.99 271 TRP A C 1
ATOM 2196 O O . TRP A 1 271 ? 11.882 29.969 7.094 1.00 15.41 271 TRP A O 1
ATOM 2207 N N . GLU A 1 272 ? 11.274 27.837 7.439 1.00 13.67 272 GLU A N 1
ATOM 2208 C CA . GLU A 1 272 ? 12.042 27.354 6.285 1.00 14.81 272 GLU A CA 1
ATOM 2209 C C . GLU A 1 272 ? 11.479 27.922 4.994 1.00 15.39 272 GLU A C 1
ATOM 2210 O O . GLU A 1 272 ? 12.211 28.128 4.023 1.00 15.11 272 GLU A O 1
ATOM 2216 N N . THR A 1 273 ? 10.169 28.141 4.976 1.00 14.11 273 THR A N 1
ATOM 2217 C CA . THR A 1 273 ? 9.508 28.671 3.795 1.00 13.78 273 THR A CA 1
ATOM 2218 C C . THR A 1 273 ? 9.642 30.185 3.743 1.00 13.84 273 THR A C 1
ATOM 2219 O O . THR A 1 273 ? 9.978 30.747 2.699 1.00 12.25 273 THR A O 1
ATOM 2223 N N . MET A 1 274 ? 9.397 30.841 4.875 1.00 12.37 274 MET A N 1
ATOM 2224 C CA . MET A 1 274 ? 9.495 32.296 4.951 1.00 12.49 274 MET A CA 1
ATOM 2225 C C . MET A 1 274 ? 10.900 32.771 4.592 1.00 14.23 274 MET A C 1
ATOM 2226 O O . MET A 1 274 ? 11.073 33.828 3.995 1.00 15.43 274 MET A O 1
ATOM 2231 N N . ALA A 1 275 ? 11.902 31.980 4.957 1.00 14.50 275 ALA A N 1
ATOM 2232 C CA . ALA A 1 275 ? 13.287 32.342 4.681 1.00 15.21 275 ALA A CA 1
ATOM 2233 C C . ALA A 1 275 ? 13.718 32.031 3.253 1.00 14.55 275 ALA A C 1
ATOM 2234 O O . ALA A 1 275 ? 14.760 32.512 2.803 1.00 15.87 275 ALA A O 1
ATOM 2236 N N . SER A 1 276 ? 12.922 31.229 2.548 1.00 13.39 276 SER A N 1
ATOM 2237 C CA . SER A 1 276 ? 13.244 30.822 1.180 1.00 12.96 276 SER A CA 1
ATOM 2238 C C . SER A 1 276 ? 12.906 31.868 0.127 1.00 13.24 276 SER A C 1
ATOM 2239 O O . SER A 1 276 ? 12.361 32.928 0.433 1.00 12.42 276 SER A O 1
ATOM 2242 N N . ASP A 1 277 ? 13.233 31.546 -1.122 1.00 11.93 277 ASP A N 1
ATOM 2243 C CA . ASP A 1 277 ? 12.971 32.434 -2.252 1.00 13.08 277 ASP A CA 1
ATOM 2244 C C . ASP A 1 277 ? 11.573 32.172 -2.813 1.00 13.96 277 ASP A C 1
ATOM 2245 O O . ASP A 1 277 ? 11.191 32.713 -3.852 1.00 12.67 277 ASP A O 1
ATOM 2250 N N . ALA A 1 278 ? 10.818 31.323 -2.126 1.00 13.22 278 ALA A N 1
ATOM 2251 C CA . ALA A 1 278 ? 9.461 31.012 -2.552 1.00 13.39 278 ALA A CA 1
ATOM 2252 C C . ALA A 1 278 ? 8.485 31.808 -1.706 1.00 12.42 278 ALA A C 1
ATOM 2253 O O . ALA A 1 278 ? 8.691 31.984 -0.506 1.00 12.41 278 ALA A O 1
ATOM 2255 N N . VAL A 1 279 ? 7.425 32.302 -2.334 1.00 12.27 279 VAL A N 1
ATOM 2256 C CA . VAL A 1 279 ? 6.417 33.049 -1.607 1.00 13.48 279 VAL A CA 1
ATOM 2257 C C . VAL A 1 279 ? 5.653 32.063 -0.733 1.00 12.67 279 VAL A C 1
ATOM 2258 O O . VAL A 1 279 ? 5.189 31.026 -1.200 1.00 14.09 279 VAL A O 1
ATOM 2262 N N . MET A 1 280 ? 5.533 32.404 0.541 1.00 13.75 280 MET A N 1
ATOM 2263 C CA . MET A 1 280 ? 4.848 31.571 1.518 1.00 14.61 280 MET A CA 1
ATOM 2264 C C . MET A 1 280 ? 3.330 31.692 1.387 1.00 15.49 280 MET A C 1
ATOM 2265 O O . MET A 1 280 ? 2.778 32.779 1.547 1.00 17.35 280 MET A O 1
ATOM 2270 N N . LEU A 1 281 ? 2.661 30.585 1.070 1.00 13.62 281 LEU A N 1
ATOM 2271 C CA . LEU A 1 281 ? 1.204 30.592 0.954 1.00 14.13 281 LEU A CA 1
ATOM 2272 C C . LEU A 1 281 ? 0.675 29.676 2.047 1.00 13.38 281 LEU A C 1
ATOM 2273 O O . LEU A 1 281 ? 0.958 28.473 2.076 1.00 13.97 281 LEU A O 1
ATOM 2278 N N . ILE A 1 282 ? -0.098 30.276 2.945 1.00 12.86 282 ILE A N 1
ATOM 2279 C CA . ILE A 1 282 ? -0.631 29.601 4.122 1.00 12.40 282 ILE A CA 1
ATOM 2280 C C . ILE A 1 282 ? -2.116 29.287 4.081 1.00 12.07 282 ILE A C 1
ATOM 2281 O O . ILE A 1 282 ? -2.933 30.137 3.721 1.00 13.11 282 ILE A O 1
ATOM 2286 N N . ASP A 1 283 ? -2.453 28.061 4.463 1.00 12.54 283 ASP A N 1
ATOM 2287 C CA . ASP A 1 283 ? -3.850 27.642 4.544 1.00 13.41 283 ASP A CA 1
ATOM 2288 C C . ASP A 1 283 ? -4.498 28.506 5.626 1.00 14.17 283 ASP A C 1
ATOM 2289 O O . ASP A 1 283 ? -4.036 28.544 6.765 1.00 13.00 283 ASP A O 1
ATOM 2294 N N . GLU A 1 284 ? -5.569 29.205 5.265 1.00 15.22 284 GLU A N 1
ATOM 2295 C CA . GLU A 1 284 ? -6.278 30.073 6.202 1.00 16.02 284 GLU A CA 1
ATOM 2296 C C . GLU A 1 284 ? -6.613 29.387 7.532 1.00 14.75 284 GLU A C 1
ATOM 2297 O O . GLU A 1 284 ? -6.472 29.985 8.602 1.00 15.47 284 GLU A O 1
ATOM 2303 N N . GLU A 1 285 ? -7.041 28.130 7.470 1.00 15.13 285 GLU A N 1
ATOM 2304 C CA . GLU A 1 285 ? -7.418 27.407 8.683 1.00 16.34 285 GLU A CA 1
ATOM 2305 C C . GLU A 1 285 ? -6.256 27.171 9.644 1.00 16.21 285 GLU A C 1
ATOM 2306 O O . GLU A 1 285 ? -6.453 27.031 10.849 1.00 17.79 285 GLU A O 1
ATOM 2312 N N . PHE A 1 286 ? -5.040 27.145 9.111 1.00 15.69 286 PHE A N 1
ATOM 2313 C CA . PHE A 1 286 ? -3.849 26.928 9.924 1.00 16.12 286 PHE A CA 1
ATOM 2314 C C . PHE A 1 286 ? -3.537 28.128 10.822 1.00 16.54 286 PHE A C 1
ATOM 2315 O O . PHE A 1 286 ? -2.988 27.972 11.912 1.00 14.75 286 PHE A O 1
ATOM 2323 N N . ASP A 1 287 ? -3.906 29.321 10.364 1.00 16.25 287 ASP A N 1
ATOM 2324 C CA . ASP A 1 287 ? -3.614 30.551 11.097 1.00 18.02 287 ASP A CA 1
ATOM 2325 C C . ASP A 1 287 ? -4.688 31.597 10.792 1.00 18.08 287 ASP A C 1
ATOM 2326 O O . ASP A 1 287 ? -4.442 32.582 10.100 1.00 18.60 287 ASP A O 1
ATOM 2331 N N . THR A 1 288 ? -5.881 31.371 11.336 1.00 18.63 288 THR A N 1
ATOM 2332 C CA . THR A 1 288 ? -7.033 32.238 11.104 1.00 20.74 288 THR A CA 1
ATOM 2333 C C . THR A 1 288 ? -6.915 33.679 11.588 1.00 21.07 288 THR A C 1
ATOM 2334 O O . THR A 1 288 ? -7.596 34.561 11.062 1.00 23.55 288 THR A O 1
ATOM 2338 N N . LYS A 1 289 ? -6.073 33.921 12.587 1.00 20.13 289 LYS A N 1
ATOM 2339 C CA . LYS A 1 289 ? -5.897 35.277 13.107 1.00 21.36 289 LYS A CA 1
ATOM 2340 C C . LYS A 1 289 ? -4.714 35.960 12.426 1.00 19.42 289 LYS A C 1
ATOM 2341 O O . LYS A 1 289 ? -4.322 37.062 12.809 1.00 20.11 289 LYS A O 1
ATOM 2347 N N . HIS A 1 290 ? -4.145 35.292 11.426 1.00 17.97 290 HIS A N 1
ATOM 2348 C CA . HIS A 1 290 ? -3.002 35.817 10.686 1.00 18.36 290 HIS A CA 1
ATOM 2349 C C . HIS A 1 290 ? -1.868 36.293 11.591 1.00 18.84 290 HIS A C 1
ATOM 2350 O O . HIS A 1 290 ? -1.375 37.419 11.460 1.00 19.15 290 HIS A O 1
ATOM 2357 N N . ARG A 1 291 ? -1.452 35.415 12.500 1.00 17.90 291 ARG A N 1
ATOM 2358 C CA . ARG A 1 291 ? -0.371 35.712 13.433 1.00 18.25 291 ARG A CA 1
ATOM 2359 C C . ARG A 1 291 ? 0.987 35.688 12.740 1.00 17.77 291 ARG A C 1
ATOM 2360 O O . ARG A 1 291 ? 1.914 36.389 13.147 1.00 19.52 291 ARG A O 1
ATOM 2368 N N . ILE A 1 292 ? 1.111 34.875 11.698 1.00 16.88 292 ILE A N 1
ATOM 2369 C CA . ILE A 1 292 ? 2.384 34.778 10.993 1.00 14.60 292 ILE A CA 1
ATOM 2370 C C . ILE A 1 292 ? 2.721 36.040 10.212 1.00 16.41 292 ILE A C 1
ATOM 2371 O O . ILE A 1 292 ? 3.833 36.558 10.305 1.00 16.68 292 ILE A O 1
ATOM 2376 N N . ILE A 1 293 ? 1.761 36.538 9.446 1.00 16.19 293 ILE A N 1
ATOM 2377 C CA . ILE A 1 293 ? 1.986 37.742 8.659 1.00 16.44 293 ILE A CA 1
ATOM 2378 C C . ILE A 1 293 ? 0.659 38.485 8.467 1.00 16.35 293 ILE A C 1
ATOM 2379 O O . ILE A 1 293 ? -0.344 37.895 8.060 1.00 16.67 293 ILE A O 1
ATOM 2384 N N . ASN A 1 294 ? 0.654 39.778 8.791 1.00 18.53 294 ASN A N 1
ATOM 2385 C CA . ASN A 1 294 ? -0.563 40.577 8.677 1.00 18.04 294 ASN A CA 1
ATOM 2386 C C . ASN A 1 294 ? -0.758 41.142 7.278 1.00 19.12 294 ASN A C 1
ATOM 2387 O O . ASN A 1 294 ? -0.765 42.353 7.070 1.00 19.71 294 ASN A O 1
ATOM 2392 N N . ASP A 1 295 ? -0.908 40.234 6.324 1.00 16.35 295 ASP A N 1
ATOM 2393 C CA . ASP A 1 295 ? -1.124 40.574 4.925 1.00 16.53 295 ASP A CA 1
ATOM 2394 C C . ASP A 1 295 ? -1.885 39.367 4.391 1.00 16.86 295 ASP A C 1
ATOM 2395 O O . ASP A 1 295 ? -1.319 38.282 4.246 1.00 15.81 295 ASP A O 1
ATOM 2400 N N . ALA A 1 296 ? -3.167 39.558 4.103 1.00 15.48 296 ALA A N 1
ATOM 2401 C CA . ALA A 1 296 ? -4.020 38.470 3.633 1.00 15.36 296 ALA A CA 1
ATOM 2402 C C . ALA A 1 296 ? -3.614 37.819 2.319 1.00 13.86 296 ALA A C 1
ATOM 2403 O O . ALA A 1 296 ? -4.074 36.723 2.005 1.00 15.02 296 ALA A O 1
ATOM 2405 N N . ARG A 1 297 ? -2.762 38.485 1.545 1.00 14.02 297 ARG A N 1
ATOM 2406 C CA . ARG A 1 297 ? -2.340 37.926 0.270 1.00 13.79 297 ARG A CA 1
ATOM 2407 C C . ARG A 1 297 ? -1.526 36.646 0.424 1.00 13.79 297 ARG A C 1
ATOM 2408 O O . ARG A 1 297 ? -1.364 35.890 -0.532 1.00 14.42 297 ARG A O 1
ATOM 2416 N N . PHE A 1 298 ? -1.018 36.401 1.626 1.00 13.36 298 PHE A N 1
ATOM 2417 C CA . PHE A 1 298 ? -0.234 35.198 1.867 1.00 12.85 298 PHE A CA 1
ATOM 2418 C C . PHE A 1 298 ? -1.102 34.029 2.325 1.00 13.54 298 PHE A C 1
ATOM 2419 O O . PHE A 1 298 ? -0.586 32.953 2.620 1.00 13.99 298 PHE A O 1
ATOM 2427 N N . TYR A 1 299 ? -2.416 34.235 2.384 1.00 13.02 299 TYR A N 1
ATOM 2428 C CA . TYR A 1 299 ? -3.318 33.180 2.834 1.00 13.36 299 TYR A CA 1
ATOM 2429 C C . TYR A 1 299 ? -4.306 32.740 1.760 1.00 12.66 299 TYR A C 1
ATOM 2430 O O . TYR A 1 299 ? -4.797 33.559 0.984 1.00 14.87 299 TYR A O 1
ATOM 2439 N N . VAL A 1 300 ? -4.579 31.437 1.719 1.00 12.45 300 VAL A N 1
ATOM 2440 C CA . VAL A 1 300 ? -5.520 30.868 0.756 1.00 13.74 300 VAL A CA 1
ATOM 2441 C C . VAL A 1 300 ? -6.478 29.925 1.481 1.00 14.62 300 VAL A C 1
ATOM 2442 O O . VAL A 1 300 ? -6.071 29.186 2.380 1.00 13.86 300 VAL A O 1
ATOM 2446 N N . ASN A 1 301 ? -7.747 29.934 1.082 1.00 13.71 301 ASN A N 1
ATOM 2447 C CA . ASN A 1 301 ? -8.743 29.085 1.738 1.00 15.39 301 ASN A CA 1
ATOM 2448 C C . ASN A 1 301 ? -8.913 27.692 1.159 1.00 14.33 301 ASN A C 1
ATOM 2449 O O . ASN A 1 301 ? -9.236 26.746 1.883 1.00 15.25 301 ASN A O 1
ATOM 2454 N N . ASN A 1 302 ? -8.716 27.562 -0.146 1.00 13.17 302 ASN A N 1
ATOM 2455 C CA . ASN A 1 302 ? -8.913 26.275 -0.795 1.00 12.91 302 ASN A CA 1
ATOM 2456 C C . ASN A 1 302 ? -8.106 26.142 -2.078 1.00 13.02 302 ASN A C 1
ATOM 2457 O O . ASN A 1 302 ? -7.310 27.019 -2.426 1.00 11.73 302 ASN A O 1
ATOM 2462 N N . ARG A 1 303 ? -8.332 25.039 -2.784 1.00 12.72 303 ARG A N 1
ATOM 2463 C CA . ARG A 1 303 ? -7.627 24.752 -4.027 1.00 12.45 303 ARG A CA 1
ATOM 2464 C C . ARG A 1 303 ? -7.767 25.880 -5.047 1.00 12.84 303 ARG A C 1
ATOM 2465 O O . ARG A 1 303 ? -6.780 26.347 -5.607 1.00 14.04 303 ARG A O 1
ATOM 2473 N N . ALA A 1 304 ? -9.001 26.306 -5.285 1.00 13.53 304 ALA A N 1
ATOM 2474 C CA . ALA A 1 304 ? -9.271 27.373 -6.240 1.00 14.71 304 ALA A CA 1
ATOM 2475 C C . ALA A 1 304 ? -8.505 28.657 -5.925 1.00 13.96 304 ALA A C 1
ATOM 2476 O O . ALA A 1 304 ? -7.950 29.293 -6.830 1.00 13.19 304 ALA A O 1
ATOM 2478 N N . GLU A 1 305 ? -8.473 29.044 -4.653 1.00 14.02 305 GLU A N 1
ATOM 2479 C CA . GLU A 1 305 ? -7.771 30.265 -4.275 1.00 12.72 305 GLU A CA 1
ATOM 2480 C C . GLU A 1 305 ? -6.267 30.114 -4.425 1.00 13.45 305 GLU A C 1
ATOM 2481 O O . GLU A 1 305 ? -5.580 31.070 -4.783 1.00 14.21 305 GLU A O 1
ATOM 2487 N N . LEU A 1 306 ? -5.755 28.918 -4.157 1.00 13.72 306 LEU A N 1
ATOM 2488 C CA . LEU A 1 306 ? -4.325 28.684 -4.310 1.00 14.63 306 LEU A CA 1
ATOM 2489 C C . LEU A 1 306 ? -3.953 28.842 -5.782 1.00 14.21 306 LEU A C 1
ATOM 2490 O O . LEU A 1 306 ? -2.980 29.521 -6.117 1.00 12.63 306 LEU A O 1
ATOM 2495 N N . ILE A 1 307 ? -4.737 28.220 -6.658 1.00 13.60 307 ILE A N 1
ATOM 2496 C CA . ILE A 1 307 ? -4.475 28.295 -8.092 1.00 13.98 307 ILE A CA 1
ATOM 2497 C C . ILE A 1 307 ? -4.472 29.743 -8.568 1.00 14.47 307 ILE A C 1
ATOM 2498 O O . ILE A 1 307 ? -3.576 30.166 -9.298 1.00 14.53 307 ILE A O 1
ATOM 2503 N N . ASP A 1 308 ? -5.475 30.503 -8.143 1.00 13.46 308 ASP A N 1
ATOM 2504 C CA . ASP A 1 308 ? -5.577 31.899 -8.537 1.00 14.15 308 ASP A CA 1
ATOM 2505 C C . ASP A 1 308 ? -4.414 32.734 -8.005 1.00 13.05 308 ASP A C 1
ATOM 2506 O O . ASP A 1 308 ? -3.878 33.577 -8.719 1.00 14.21 308 ASP A O 1
ATOM 2511 N N . ARG A 1 309 ? -4.026 32.501 -6.756 1.00 12.88 309 ARG A N 1
ATOM 2512 C CA . ARG A 1 309 ? -2.930 33.252 -6.158 1.00 13.29 309 ARG A CA 1
ATOM 2513 C C . ARG A 1 309 ? -1.641 32.949 -6.908 1.00 13.94 309 ARG A C 1
ATOM 2514 O O . ARG A 1 309 ? -0.858 33.853 -7.186 1.00 13.49 309 ARG A O 1
ATOM 2522 N N . VAL A 1 310 ? -1.425 31.679 -7.249 1.00 12.63 310 VAL A N 1
ATOM 2523 C CA . VAL A 1 310 ? -0.217 31.316 -7.984 1.00 13.51 310 VAL A CA 1
ATOM 2524 C C . VAL A 1 310 ? -0.240 31.926 -9.383 1.00 15.52 310 VAL A C 1
ATOM 2525 O O . VAL A 1 310 ? 0.790 32.372 -9.887 1.00 16.13 310 VAL A O 1
ATOM 2529 N N . ASN A 1 311 ? -1.413 31.963 -10.008 1.00 14.79 311 ASN A N 1
ATOM 2530 C CA . ASN A 1 311 ? -1.513 32.554 -11.337 1.00 16.96 311 ASN A CA 1
ATOM 2531 C C . ASN A 1 311 ? -1.149 34.038 -11.272 1.00 16.88 311 ASN A C 1
ATOM 2532 O O . ASN A 1 311 ? -0.509 34.564 -12.183 1.00 16.89 311 ASN A O 1
ATOM 2537 N N . GLU A 1 312 ? -1.549 34.708 -10.195 1.00 15.99 312 GLU A N 1
ATOM 2538 C CA . GLU A 1 312 ? -1.237 36.125 -10.023 1.00 16.30 312 GLU A CA 1
ATOM 2539 C C . GLU A 1 312 ? 0.273 36.306 -9.901 1.00 16.90 312 GLU A C 1
ATOM 2540 O O . GLU A 1 312 ? 0.848 37.235 -10.470 1.00 17.28 312 GLU A O 1
ATOM 2546 N N . LEU A 1 313 ? 0.911 35.413 -9.150 1.00 14.71 313 LEU A N 1
ATOM 2547 C CA . LEU A 1 313 ? 2.353 35.488 -8.941 1.00 16.45 313 LEU A CA 1
ATOM 2548 C C . LEU A 1 313 ? 3.138 35.195 -10.212 1.00 17.20 313 LEU A C 1
ATOM 2549 O O . LEU A 1 313 ? 4.209 35.764 -10.423 1.00 19.40 313 LEU A O 1
ATOM 2554 N N . LYS A 1 314 ? 2.612 34.312 -11.057 1.00 17.40 314 LYS A N 1
ATOM 2555 C CA . LYS A 1 314 ? 3.284 33.976 -12.312 1.00 17.77 314 LYS A CA 1
ATOM 2556 C C . LYS A 1 314 ? 3.125 35.110 -13.320 1.00 19.55 314 LYS A C 1
ATOM 2557 O O . LYS A 1 314 ? 3.988 35.331 -14.173 1.00 19.13 314 LYS A O 1
ATOM 2563 N N . HIS A 1 315 ? 2.016 35.832 -13.212 1.00 18.43 315 HIS A N 1
ATOM 2564 C CA . HIS A 1 315 ? 1.726 36.936 -14.118 1.00 19.08 315 HIS A CA 1
ATOM 2565 C C . HIS A 1 315 ? 2.527 38.197 -13.798 1.00 20.26 315 HIS A C 1
ATOM 2566 O O . HIS A 1 315 ? 2.902 38.950 -14.700 1.00 21.27 315 HIS A O 1
ATOM 2573 N N . SER A 1 316 ? 2.791 38.427 -12.517 1.00 19.80 316 SER A N 1
ATOM 2574 C CA . SER A 1 316 ? 3.505 39.625 -12.097 1.00 19.91 316 SER A CA 1
ATOM 2575 C C . SER A 1 316 ? 4.742 39.372 -11.251 1.00 19.99 316 SER A C 1
ATOM 2576 O O . SER A 1 316 ? 4.642 39.045 -10.069 1.00 19.01 316 SER A O 1
ATOM 2579 N N . ASP A 1 317 ? 5.909 39.545 -11.863 1.00 21.42 317 ASP A N 1
ATOM 2580 C CA . ASP A 1 317 ? 7.171 39.363 -11.160 1.00 21.85 317 ASP A CA 1
ATOM 2581 C C . ASP A 1 317 ? 7.302 40.450 -10.091 1.00 20.77 317 ASP A C 1
ATOM 2582 O O . ASP A 1 317 ? 7.943 40.249 -9.059 1.00 19.73 317 ASP A O 1
ATOM 2587 N N . VAL A 1 318 ? 6.692 41.603 -10.348 1.00 20.28 318 VAL A N 1
ATOM 2588 C CA . VAL A 1 318 ? 6.723 42.719 -9.411 1.00 20.54 318 VAL A CA 1
ATOM 2589 C C . VAL A 1 318 ? 5.995 42.351 -8.122 1.00 19.94 318 VAL A C 1
ATOM 2590 O O . VAL A 1 318 ? 6.480 42.623 -7.022 1.00 18.29 318 VAL A O 1
ATOM 2594 N N . LEU A 1 319 ? 4.824 41.737 -8.259 1.00 18.26 319 LEU A N 1
ATOM 2595 C CA . LEU A 1 319 ? 4.056 41.331 -7.090 1.00 17.34 319 LEU A CA 1
ATOM 2596 C C . LEU A 1 319 ? 4.823 40.262 -6.323 1.00 16.93 319 LEU A C 1
ATOM 2597 O O . LEU A 1 319 ? 4.921 40.317 -5.097 1.00 17.11 319 LEU A O 1
ATOM 2602 N N . ARG A 1 320 ? 5.354 39.285 -7.052 1.00 15.92 320 ARG A N 1
ATOM 2603 C CA . ARG A 1 320 ? 6.106 38.195 -6.430 1.00 16.38 320 ARG A CA 1
ATOM 2604 C C . ARG A 1 320 ? 7.257 38.743 -5.597 1.00 15.58 320 ARG A C 1
ATOM 2605 O O . ARG A 1 320 ? 7.449 38.343 -4.447 1.00 15.68 320 ARG A O 1
ATOM 2613 N N . LYS A 1 321 ? 8.020 39.664 -6.177 1.00 16.17 321 LYS A N 1
ATOM 2614 C CA . LYS A 1 321 ? 9.146 40.243 -5.460 1.00 16.85 321 LYS A CA 1
ATOM 2615 C C . LYS A 1 321 ? 8.683 41.108 -4.299 1.00 16.30 321 LYS A C 1
ATOM 2616 O O . LYS A 1 321 ? 9.363 41.185 -3.278 1.00 15.56 321 LYS A O 1
ATOM 2622 N N . GLU A 1 322 ? 7.524 41.751 -4.446 1.00 15.65 322 GLU A N 1
ATOM 2623 C CA . GLU A 1 322 ? 6.999 42.581 -3.369 1.00 17.40 322 GLU A CA 1
ATOM 2624 C C . GLU A 1 322 ? 6.654 41.698 -2.178 1.00 17.32 322 GLU A C 1
ATOM 2625 O O . GLU A 1 322 ? 6.995 42.009 -1.038 1.00 17.38 322 GLU A O 1
ATOM 2631 N N . MET A 1 323 ? 5.965 40.596 -2.443 1.00 15.96 323 MET A N 1
ATOM 2632 C CA . MET A 1 323 ? 5.583 39.695 -1.369 1.00 15.97 323 MET A CA 1
ATOM 2633 C C . MET A 1 323 ? 6.798 39.048 -0.714 1.00 14.53 323 MET A C 1
ATOM 2634 O O . MET A 1 323 ? 6.822 38.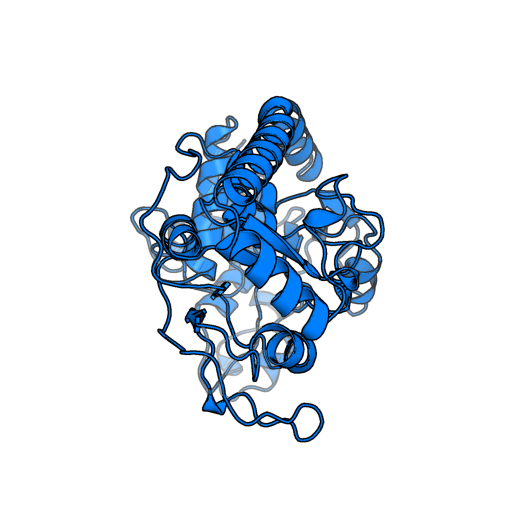866 0.503 1.00 15.51 323 MET A O 1
ATOM 2639 N N . LEU A 1 324 ? 7.813 38.716 -1.507 1.00 12.81 324 LEU A N 1
ATOM 2640 C CA . LEU A 1 324 ? 9.019 38.119 -0.936 1.00 14.96 324 LEU A CA 1
ATOM 2641 C C . LEU A 1 324 ? 9.703 39.121 -0.021 1.00 15.67 324 LEU A C 1
ATOM 2642 O O . LEU A 1 324 ? 10.215 38.761 1.038 1.00 14.79 324 LEU A O 1
ATOM 2647 N N . SER A 1 325 ? 9.709 40.384 -0.434 1.00 15.13 325 SER A N 1
ATOM 2648 C CA . SER A 1 325 ? 10.338 41.430 0.358 1.00 15.90 325 SER A CA 1
ATOM 2649 C C . SER A 1 325 ? 9.640 41.590 1.704 1.00 16.91 325 SER A C 1
ATOM 2650 O O . SER A 1 325 ? 10.286 41.787 2.732 1.00 16.47 325 SER A O 1
ATOM 2653 N N . ILE A 1 326 ? 8.315 41.495 1.685 1.00 15.34 326 ILE A N 1
ATOM 2654 C CA . ILE A 1 326 ? 7.512 41.616 2.891 1.00 16.00 326 ILE A CA 1
ATOM 2655 C C . ILE A 1 326 ? 7.742 40.447 3.851 1.00 15.18 326 ILE A C 1
ATOM 2656 O O . ILE A 1 326 ? 7.944 40.654 5.050 1.00 15.74 326 ILE A O 1
ATOM 2661 N N . GLN A 1 327 ? 7.710 39.220 3.336 1.00 14.06 327 GLN A N 1
ATOM 2662 C CA . GLN A 1 327 ? 7.900 38.078 4.215 1.00 14.63 327 GLN A CA 1
ATOM 2663 C C . GLN A 1 327 ? 9.317 38.042 4.773 1.00 14.44 327 GLN A C 1
ATOM 2664 O O . GLN A 1 327 ? 9.519 37.634 5.913 1.00 14.55 327 GLN A O 1
ATOM 2670 N N . HIS A 1 328 ? 10.300 38.479 3.990 1.00 14.50 328 HIS A N 1
ATOM 2671 C CA . HIS A 1 328 ? 11.666 38.480 4.499 1.00 14.30 328 HIS A CA 1
ATOM 2672 C C . HIS A 1 328 ? 11.818 39.533 5.598 1.00 15.76 328 HIS A C 1
ATOM 2673 O O . HIS A 1 328 ? 12.556 39.329 6.558 1.00 15.43 328 HIS A O 1
ATOM 2680 N N . ASP A 1 329 ? 11.118 40.655 5.453 1.00 16.95 329 ASP A N 1
ATOM 2681 C CA . ASP A 1 329 ? 11.169 41.718 6.454 1.00 19.25 329 ASP A CA 1
ATOM 2682 C C . ASP A 1 329 ? 10.548 41.231 7.762 1.00 18.68 329 ASP A C 1
ATOM 2683 O O . ASP A 1 329 ? 11.057 41.511 8.846 1.00 17.63 329 ASP A O 1
ATOM 2688 N N . ILE A 1 330 ? 9.443 40.499 7.654 1.00 18.56 330 ILE A N 1
ATOM 2689 C CA . ILE A 1 330 ? 8.774 39.978 8.839 1.00 20.28 330 ILE A CA 1
ATOM 2690 C C . ILE A 1 330 ? 9.678 38.981 9.554 1.00 19.57 330 ILE A C 1
ATOM 2691 O O . ILE A 1 330 ? 9.745 38.961 10.784 1.00 19.78 330 ILE A O 1
ATOM 2696 N N . LEU A 1 331 ? 10.379 38.155 8.784 1.00 18.25 331 LEU A N 1
ATOM 2697 C CA . LEU A 1 331 ? 11.279 37.176 9.378 1.00 17.51 331 LEU A CA 1
ATOM 2698 C C . LEU A 1 331 ? 12.364 37.907 10.164 1.00 18.50 331 LEU A C 1
ATOM 2699 O O . LEU A 1 331 ? 12.712 37.512 11.275 1.00 18.51 331 LEU A O 1
ATOM 2704 N N . ASN A 1 332 ? 12.880 38.989 9.590 1.00 19.30 332 ASN A N 1
ATOM 2705 C CA . ASN A 1 332 ? 13.924 39.773 10.243 1.00 21.99 332 ASN A CA 1
ATOM 2706 C C . ASN A 1 332 ? 13.464 40.367 11.570 1.00 22.25 332 ASN A C 1
ATOM 2707 O O . ASN A 1 332 ? 14.267 40.529 12.488 1.00 21.63 332 ASN A O 1
ATOM 2712 N N . LYS A 1 333 ? 12.178 40.693 11.672 1.00 21.92 333 LYS A N 1
ATOM 2713 C CA . LYS A 1 333 ? 11.649 41.256 12.910 1.00 22.71 333 LYS A CA 1
ATOM 2714 C C . LYS A 1 333 ? 11.699 40.234 14.039 1.00 22.11 333 LYS A C 1
ATOM 2715 O O . LYS A 1 333 ? 11.879 40.592 15.204 1.00 23.33 333 LYS A O 1
ATOM 2721 N N . THR A 1 334 ? 11.543 38.959 13.697 1.00 18.75 334 THR A N 1
ATOM 2722 C CA . THR A 1 334 ? 11.608 37.915 14.708 1.00 18.56 334 THR A CA 1
ATOM 2723 C C . THR A 1 334 ? 13.074 37.610 15.026 1.00 17.57 334 THR A C 1
ATOM 2724 O O . THR A 1 334 ? 13.408 37.287 16.166 1.00 18.27 334 THR A O 1
ATOM 2728 N N . ARG A 1 335 ? 13.953 37.716 14.029 1.00 17.60 335 ARG A N 1
ATOM 2729 C CA . ARG A 1 335 ? 15.376 37.469 14.275 1.00 18.05 335 ARG A CA 1
ATOM 2730 C C . ARG A 1 335 ? 15.939 38.534 15.217 1.00 19.06 335 ARG A C 1
ATOM 2731 O O . ARG A 1 335 ? 16.884 38.280 15.962 1.00 17.90 335 ARG A O 1
ATOM 2739 N N . ALA A 1 336 ? 15.354 39.725 15.185 1.00 19.08 336 ALA A N 1
ATOM 2740 C CA . ALA A 1 336 ? 15.815 40.815 16.039 1.00 19.51 336 ALA A CA 1
ATOM 2741 C C . ALA A 1 336 ? 15.513 40.558 17.516 1.00 19.54 336 ALA A C 1
ATOM 2742 O O . ALA A 1 336 ? 15.996 41.282 18.387 1.00 21.07 336 ALA A O 1
ATOM 2744 N N . LYS A 1 337 ? 14.717 39.531 17.793 1.00 20.18 337 LYS A N 1
ATOM 2745 C CA . LYS A 1 337 ? 14.355 39.192 19.168 1.00 20.05 337 LYS A CA 1
ATOM 2746 C C . LYS A 1 337 ? 15.094 37.946 19.656 1.00 18.95 337 LYS A C 1
ATOM 2747 O O . LYS A 1 337 ? 14.658 37.287 20.596 1.00 20.89 337 LYS A O 1
ATOM 2753 N N . LYS A 1 338 ? 16.218 37.639 19.016 1.00 18.43 338 LYS A N 1
ATOM 2754 C CA . LYS A 1 338 ? 17.015 36.463 19.367 1.00 19.66 338 LYS A CA 1
ATOM 2755 C C . LYS A 1 338 ? 17.361 36.362 20.848 1.00 20.36 338 LYS A C 1
ATOM 2756 O O . LYS A 1 338 ? 17.181 35.311 21.461 1.00 19.39 338 LYS A O 1
ATOM 2762 N N . ALA A 1 339 ? 17.875 37.450 21.412 1.00 21.68 339 ALA A N 1
ATOM 2763 C CA . ALA A 1 339 ? 18.256 37.463 22.819 1.00 22.49 339 ALA A CA 1
ATOM 2764 C C . ALA A 1 339 ? 17.080 37.113 23.727 1.00 21.98 339 ALA A C 1
ATOM 2765 O O . ALA A 1 339 ? 17.238 36.371 24.698 1.00 22.05 339 ALA A O 1
ATOM 2767 N N . GLU A 1 340 ? 15.902 37.645 23.411 1.00 22.54 340 GLU A N 1
ATOM 2768 C CA . GLU A 1 340 ? 14.708 37.375 24.202 1.00 23.34 340 GLU A CA 1
ATOM 2769 C C . GLU A 1 340 ? 14.327 35.903 24.084 1.00 22.05 340 GLU A C 1
ATOM 2770 O O . GLU A 1 340 ? 13.920 35.275 25.061 1.00 23.09 340 GLU A O 1
ATOM 2776 N N . TRP A 1 341 ? 14.461 35.363 22.875 1.00 19.82 341 TRP A N 1
ATOM 2777 C CA . TRP A 1 341 ? 14.142 33.966 22.608 1.00 19.43 341 TRP A CA 1
ATOM 2778 C C . TRP A 1 341 ? 15.061 33.052 23.418 1.00 19.28 341 TRP A C 1
ATOM 2779 O O . TRP A 1 341 ? 14.604 32.101 24.056 1.00 19.15 341 TRP A O 1
ATOM 2790 N N . GLN A 1 342 ? 16.357 33.351 23.384 1.00 18.88 342 GLN A N 1
ATOM 2791 C CA . GLN A 1 342 ? 17.353 32.568 24.114 1.00 19.74 342 GLN A CA 1
ATOM 2792 C C . GLN A 1 342 ? 17.068 32.610 25.611 1.00 21.02 342 GLN A C 1
ATOM 2793 O O . GLN A 1 342 ? 17.096 31.578 26.281 1.00 21.47 342 GLN A O 1
ATOM 2799 N N . ASP A 1 343 ? 16.789 33.802 26.136 1.00 21.58 343 ASP A N 1
ATOM 2800 C CA . ASP A 1 343 ? 16.508 33.934 27.560 1.00 23.74 343 ASP A CA 1
ATOM 2801 C C . ASP A 1 343 ? 15.247 33.169 27.937 1.00 23.17 343 ASP A C 1
ATOM 2802 O O . ASP A 1 343 ? 15.162 32.595 29.025 1.00 24.54 343 ASP A O 1
ATOM 2807 N N . ALA A 1 344 ? 14.268 33.160 27.038 1.00 20.74 344 ALA A N 1
ATOM 2808 C CA . ALA A 1 344 ? 13.022 32.453 27.285 1.00 21.30 344 ALA A CA 1
ATOM 2809 C C . ALA A 1 344 ? 13.280 30.947 27.335 1.00 22.12 344 ALA A C 1
ATOM 2810 O O . ALA A 1 344 ? 12.661 30.233 28.120 1.00 22.72 344 ALA A O 1
ATOM 2812 N N . PHE A 1 345 ? 14.196 30.461 26.501 1.00 21.38 345 PHE A N 1
ATOM 2813 C CA . PHE A 1 345 ? 14.491 29.034 26.504 1.00 22.66 345 PHE A CA 1
ATOM 2814 C C . PHE A 1 345 ? 15.152 28.646 27.818 1.00 23.03 345 PHE A C 1
ATOM 2815 O O . PHE A 1 345 ? 14.817 27.623 28.418 1.00 23.41 345 PHE A O 1
ATOM 2823 N N . LYS A 1 346 ? 16.097 29.467 28.259 1.00 22.68 346 LYS A N 1
ATOM 2824 C CA . LYS A 1 346 ? 16.790 29.196 29.510 1.00 26.05 346 LYS A CA 1
ATOM 2825 C C . LYS A 1 346 ? 15.801 29.161 30.665 1.00 26.15 346 LYS A C 1
ATOM 2826 O O . LYS A 1 346 ? 15.937 28.353 31.583 1.00 26.18 346 LYS A O 1
ATOM 2832 N N . LYS A 1 347 ? 14.801 30.035 30.616 1.00 25.96 347 LYS A N 1
ATOM 2833 C CA . LYS A 1 347 ? 13.788 30.077 31.662 1.00 27.15 347 LYS A CA 1
ATOM 2834 C C . LYS A 1 347 ? 12.937 28.808 31.625 1.00 27.31 347 LYS A C 1
ATOM 2835 O O . LYS A 1 347 ? 12.511 28.299 32.665 1.00 27.87 347 LYS A O 1
ATOM 2841 N N . ALA A 1 348 ? 12.699 28.296 30.421 1.00 25.29 348 ALA A N 1
ATOM 2842 C CA . ALA A 1 348 ? 11.898 27.092 30.239 1.00 25.82 348 ALA A CA 1
ATOM 2843 C C . ALA A 1 348 ? 12.556 25.861 30.859 1.00 25.62 348 ALA A C 1
ATOM 2844 O O . ALA A 1 348 ? 11.869 24.978 31.370 1.00 27.44 348 ALA A O 1
ATOM 2846 N N . ILE A 1 349 ? 13.880 25.790 30.805 1.00 25.26 349 ILE A N 1
ATOM 2847 C CA . ILE A 1 349 ? 14.570 24.651 31.389 1.00 26.27 349 ILE A CA 1
ATOM 2848 C C . ILE A 1 349 ? 15.089 25.010 32.777 1.00 27.54 349 ILE A C 1
ATOM 2849 O O . ILE A 1 349 ? 16.101 24.487 33.238 1.00 27.48 349 ILE A O 1
ATOM 2854 N N . ASP A 1 350 ? 14.368 25.921 33.424 1.00 29.12 350 ASP A N 1
ATOM 2855 C CA . ASP A 1 350 ? 14.665 26.381 34.776 1.00 31.66 350 ASP A CA 1
ATOM 2856 C C . ASP A 1 350 ? 16.081 26.882 35.052 1.00 32.90 350 ASP A C 1
ATOM 2857 O O . ASP A 1 350 ? 16.674 26.553 36.082 1.00 33.42 350 ASP A O 1
ATOM 2862 N N . LEU A 1 351 ? 16.618 27.686 34.140 1.00 34.31 351 LEU A N 1
ATOM 2863 C CA . LEU A 1 351 ? 17.951 28.257 34.311 1.00 36.34 351 LEU A CA 1
ATOM 2864 C C . LEU A 1 351 ? 17.827 29.746 34.614 1.00 37.78 351 LEU A C 1
ATOM 2865 O O . LEU A 1 351 ? 16.737 30.315 34.527 1.00 38.49 351 LEU A O 1
#

Nearest PDB structures (foldseek):
  1jg7-assembly1_A  TM=1.003E+00  e=8.321E-71  Tequatrovirus T4
  1nzf-assembly1_A  TM=9.943E-01  e=6.315E-66  Tequatrovirus T4
  1j39-assembly1_A  TM=9.867E-01  e=2.368E-62  Tequatrovirus T4
  1c3j-assembly1_A  TM=9.933E-01  e=6.522E-60  Tequatrovirus T4
  2bgu-assembly1_A  TM=9.909E-01  e=3.274E-58  Tequatrovirus T4

CATH classification: 3.40.50.2000 (+1 more: 3.40.50.2000)

Foldseek 3Di:
DEEEEEEQADAAADQFDDSNNLRQLLQQLLVVLPHHYAYEGCPAYPRHHYLVVDQLQVGPAYEYEFDALDDPDQDDRCRNLSNQLSQLNYAEEYEYEAADLVGADDFCCVVLCPHPCVVVDDCSSRPHQHAYAYAYLWPVCPSNCVSCVVPDSDPYYHYANSLLSQLQRPPDAFADQDAADFLEEEEEACSQVLCLQVCLWAFAPLPTQYEYEYHYDPVVNDDPVRDGDGGHHYDYYDGPVCQLVVLQNHQAYEDDDGQVQACTHPHNVVLSRLRHLHQAAYACRNYVVQPLAPDCLSYDPTSVRSSVSSVVSVVDVPVSVVRNVRSNVSSVVVNVCSVVSSVVVCVSSPD